Protein AF-A0A662WKW0-F1 (afdb_monomer)

Sequence (256 aa):
MKSCWFASPSWHLVATLFAATAIAVTAQSSPASATMTTVDVAADGTEQVAIGACGPRIRKPWDLLLPLEKDIYLRAIARSMDDGYYIKFVEIHTEQMTTMEAHDTCMFLYWHRLLLLGFENMLRSYGGEFSCITVPYWNYVDDNERYLTGQCRSMEDCSQILRDLGGSESGYEQTVTINGTPIGGTCVATSPLDHFCEASHLHGNQCRRCVPRGAWGSTPFPPTTSVSSLARQLFATPTIAGVAANLEAGIHSTSR

Mean predicted aligned error: 11.01 Å

Structure (mmCIF, N/CA/C/O backbone):
data_AF-A0A662WKW0-F1
#
_entry.id   AF-A0A662WKW0-F1
#
loop_
_atom_site.group_PDB
_atom_site.id
_atom_site.type_symbol
_atom_site.label_atom_id
_atom_site.label_alt_id
_atom_site.label_comp_id
_atom_site.label_asym_id
_atom_site.label_entity_id
_atom_site.label_seq_id
_atom_site.pdbx_PDB_ins_code
_atom_site.Cartn_x
_atom_site.Cartn_y
_atom_site.Cartn_z
_atom_site.occupancy
_atom_site.B_iso_or_equiv
_atom_site.auth_seq_id
_atom_site.auth_comp_id
_atom_site.auth_asym_id
_atom_site.auth_atom_id
_atom_site.pdbx_PDB_model_num
ATOM 1 N N . MET A 1 1 ? 27.876 10.728 -2.201 1.00 39.94 1 MET A N 1
ATOM 2 C CA . MET A 1 1 ? 27.473 9.651 -3.133 1.00 39.94 1 MET A CA 1
ATOM 3 C C . MET A 1 1 ? 28.181 8.378 -2.706 1.00 39.94 1 MET A C 1
ATOM 5 O O . MET A 1 1 ? 29.384 8.275 -2.907 1.00 39.94 1 MET A O 1
ATOM 9 N N . LYS A 1 2 ? 27.490 7.459 -2.026 1.00 43.06 2 LYS A N 1
ATOM 10 C CA . LYS A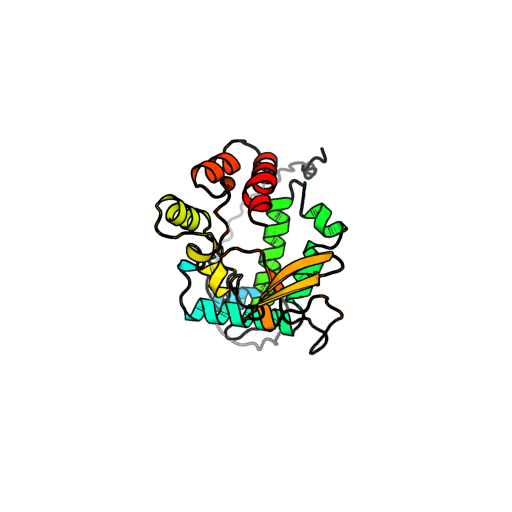 1 2 ? 28.060 6.140 -1.724 1.00 43.06 2 LYS A CA 1
ATOM 11 C C . LYS A 1 2 ? 27.904 5.288 -2.988 1.00 43.06 2 LYS A C 1
ATOM 13 O O . LYS A 1 2 ? 26.786 5.089 -3.451 1.00 43.06 2 LYS A O 1
ATOM 18 N N . SER A 1 3 ? 29.023 4.901 -3.600 1.00 40.50 3 SER A N 1
ATOM 19 C CA . SER A 1 3 ? 29.047 4.049 -4.792 1.00 40.50 3 SER A CA 1
ATOM 20 C C . SER A 1 3 ? 28.401 2.700 -4.496 1.00 40.50 3 SER A C 1
ATOM 22 O O . SER A 1 3 ? 28.812 2.015 -3.568 1.00 40.50 3 SER A O 1
ATOM 24 N N . CYS A 1 4 ? 27.446 2.300 -5.332 1.00 55.78 4 CYS A N 1
ATOM 25 C CA . CYS A 1 4 ? 26.788 0.991 -5.274 1.00 55.78 4 CYS A CA 1
ATOM 26 C C . CYS A 1 4 ? 27.444 -0.033 -6.203 1.00 55.78 4 CYS A C 1
ATOM 28 O O . CYS A 1 4 ? 26.790 -0.930 -6.730 1.00 55.78 4 CYS A O 1
ATOM 30 N N . TRP A 1 5 ? 28.742 0.126 -6.440 1.00 44.50 5 TRP A N 1
ATOM 31 C CA . TRP A 1 5 ? 29.514 -0.884 -7.135 1.00 44.50 5 TRP A CA 1
ATOM 32 C C . TRP A 1 5 ? 29.963 -1.899 -6.097 1.00 44.50 5 TRP A C 1
ATOM 34 O O . TRP A 1 5 ? 30.822 -1.608 -5.266 1.00 44.50 5 TRP A O 1
ATOM 44 N N . PHE A 1 6 ? 29.392 -3.099 -6.166 1.00 41.22 6 PHE A N 1
ATOM 45 C CA . PHE A 1 6 ? 30.113 -4.276 -5.710 1.00 41.22 6 PHE A CA 1
ATOM 46 C C . PHE A 1 6 ? 31.473 -4.248 -6.408 1.00 41.22 6 PHE A C 1
ATOM 48 O O . PHE A 1 6 ? 31.548 -4.275 -7.639 1.00 41.22 6 PHE A O 1
ATOM 55 N N . ALA A 1 7 ? 32.543 -4.107 -5.628 1.00 34.03 7 ALA A N 1
ATOM 56 C CA . ALA A 1 7 ? 33.891 -4.294 -6.127 1.00 34.03 7 ALA A CA 1
ATOM 57 C C . ALA A 1 7 ? 33.963 -5.723 -6.674 1.00 34.03 7 ALA A C 1
ATOM 59 O O . ALA A 1 7 ? 33.964 -6.690 -5.914 1.00 34.03 7 ALA A O 1
ATOM 60 N N . SER A 1 8 ? 33.940 -5.852 -7.999 1.00 36.78 8 SER A N 1
ATOM 61 C CA . SER A 1 8 ? 34.159 -7.122 -8.674 1.00 36.78 8 SER A CA 1
ATOM 62 C C . SER A 1 8 ? 35.556 -7.603 -8.278 1.00 36.78 8 SER A C 1
ATOM 64 O O . SER A 1 8 ? 36.521 -6.884 -8.553 1.00 36.78 8 SER A O 1
ATOM 66 N N . PRO A 1 9 ? 35.728 -8.782 -7.654 1.00 37.31 9 PRO A N 1
ATOM 67 C CA . PRO A 1 9 ? 37.049 -9.365 -7.585 1.00 37.31 9 PRO A CA 1
ATOM 68 C C . PRO A 1 9 ? 37.448 -9.697 -9.023 1.00 37.31 9 PRO A C 1
ATOM 70 O O . PRO A 1 9 ? 36.695 -10.318 -9.773 1.00 37.31 9 PRO A O 1
ATOM 73 N N . SER A 1 10 ? 38.616 -9.227 -9.433 1.00 39.53 10 SER A N 1
ATOM 74 C CA . SER A 1 10 ? 39.271 -9.599 -10.680 1.00 39.53 10 SER A CA 1
ATOM 75 C C . SER A 1 10 ? 39.595 -11.093 -10.645 1.00 39.53 10 SER A C 1
ATOM 77 O O . SER A 1 10 ? 40.560 -11.508 -10.006 1.00 39.53 10 SER A O 1
ATOM 79 N N . TRP A 1 11 ? 38.770 -11.913 -11.296 1.00 37.44 11 TRP A N 1
ATOM 80 C CA . TRP A 1 11 ? 39.056 -13.331 -11.490 1.00 37.44 11 TRP A CA 1
ATOM 81 C C . TRP A 1 11 ? 39.951 -13.469 -12.718 1.00 37.44 11 TRP A C 1
ATOM 83 O O . TRP A 1 11 ? 39.548 -13.180 -13.844 1.00 37.44 11 TRP A O 1
ATOM 93 N N . HIS A 1 12 ? 41.196 -13.879 -12.488 1.00 35.25 12 HIS A N 1
ATOM 94 C CA . HIS A 1 12 ? 42.104 -14.289 -13.548 1.00 35.25 12 HIS A CA 1
ATOM 95 C C . HIS A 1 12 ? 41.528 -15.518 -14.266 1.00 35.25 12 HIS A C 1
ATOM 97 O O . HIS A 1 12 ? 41.286 -16.556 -13.653 1.00 35.25 12 HIS A O 1
ATOM 103 N N . LEU A 1 13 ? 41.317 -15.392 -15.576 1.00 35.72 13 LEU A N 1
ATOM 104 C CA . LEU A 1 13 ? 40.998 -16.495 -16.479 1.00 35.72 13 LEU A CA 1
ATOM 105 C C . LEU A 1 13 ? 42.205 -17.440 -16.570 1.00 35.72 13 LEU A C 1
ATOM 107 O O . LEU A 1 13 ? 43.196 -17.124 -17.225 1.00 35.72 13 LEU A O 1
ATOM 111 N N . VAL A 1 14 ? 42.112 -18.608 -15.936 1.00 42.12 14 VAL A N 1
ATOM 112 C CA . VAL A 1 14 ? 42.967 -19.760 -16.245 1.00 42.12 14 VAL A CA 1
ATOM 113 C C . VAL A 1 14 ? 42.187 -20.646 -17.211 1.00 42.12 14 VAL A C 1
ATOM 115 O O . VAL A 1 14 ? 41.216 -21.294 -16.833 1.00 42.12 14 VAL A O 1
ATOM 118 N N . ALA A 1 15 ? 42.589 -20.635 -18.481 1.00 36.50 15 ALA A N 1
ATOM 119 C CA . ALA A 1 15 ? 42.057 -21.531 -19.496 1.00 36.50 15 ALA A CA 1
ATOM 120 C C . ALA A 1 15 ? 42.710 -22.914 -19.349 1.00 36.50 15 ALA A C 1
ATOM 122 O O . ALA A 1 15 ? 43.856 -23.112 -19.749 1.00 36.50 15 ALA A O 1
ATOM 123 N N . THR A 1 16 ? 41.990 -23.875 -18.774 1.00 42.44 16 THR A N 1
ATOM 124 C CA . THR A 1 16 ? 42.355 -25.296 -18.814 1.00 42.44 16 THR A CA 1
ATOM 125 C C . THR A 1 16 ? 41.627 -25.983 -19.968 1.00 42.44 16 THR A C 1
ATOM 127 O O . THR A 1 16 ? 40.399 -26.030 -20.022 1.00 42.44 16 THR A O 1
ATOM 130 N N . LEU A 1 17 ? 42.404 -26.509 -20.920 1.00 35.97 17 LEU A N 1
ATOM 131 C CA . LEU A 1 17 ? 41.917 -27.385 -21.985 1.00 35.97 17 LEU A CA 1
ATOM 132 C C . LEU A 1 17 ? 41.379 -28.689 -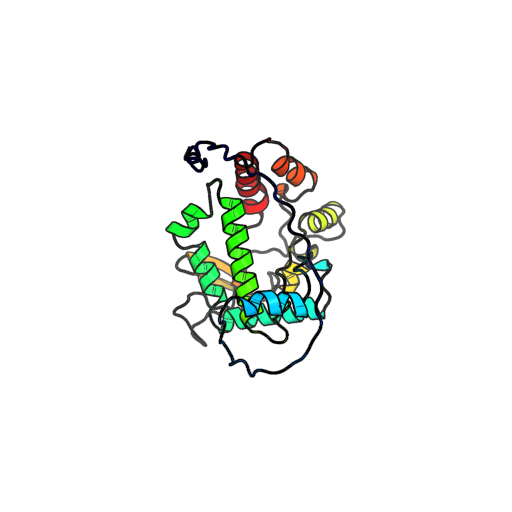21.381 1.00 35.97 17 LEU A C 1
ATOM 134 O O . LEU A 1 17 ? 42.136 -29.449 -20.780 1.00 35.97 17 LEU A O 1
ATOM 138 N N . PHE A 1 18 ? 40.098 -28.983 -21.602 1.00 36.19 18 PHE A N 1
ATOM 139 C CA . PHE A 1 18 ? 39.540 -30.317 -21.391 1.00 36.19 18 PHE A CA 1
ATOM 140 C C . PHE A 1 18 ? 39.613 -31.113 -22.698 1.00 36.19 18 PHE A C 1
ATOM 142 O O . PHE A 1 18 ? 38.981 -30.761 -23.693 1.00 36.19 18 PHE A O 1
ATOM 149 N N . ALA A 1 19 ? 40.394 -32.194 -22.691 1.00 40.03 19 ALA A N 1
ATOM 150 C CA . ALA A 1 19 ? 40.363 -33.214 -23.730 1.00 40.03 19 ALA A CA 1
ATOM 151 C C . ALA A 1 19 ? 39.127 -34.103 -23.518 1.00 40.03 19 ALA A C 1
ATOM 153 O O . ALA A 1 19 ? 38.956 -34.691 -22.451 1.00 40.03 19 ALA A O 1
ATOM 154 N N . ALA A 1 20 ? 38.262 -34.191 -24.528 1.00 38.00 20 ALA A N 1
ATOM 155 C CA . ALA A 1 20 ? 37.103 -35.072 -24.516 1.00 38.00 20 ALA A CA 1
ATOM 156 C C . ALA A 1 20 ? 37.527 -36.501 -24.889 1.00 38.00 20 ALA A C 1
ATOM 158 O O . ALA A 1 20 ? 37.838 -36.783 -26.046 1.00 38.00 20 ALA A O 1
ATOM 159 N N . THR A 1 21 ? 37.528 -37.413 -23.919 1.00 40.66 21 THR A N 1
ATOM 160 C CA . THR A 1 21 ? 37.580 -38.858 -24.165 1.00 40.66 21 THR A CA 1
ATOM 161 C C . THR A 1 21 ? 36.165 -39.426 -24.115 1.00 40.66 21 THR A C 1
ATOM 163 O O . THR A 1 21 ? 35.482 -39.374 -23.094 1.00 40.66 21 THR A O 1
ATOM 166 N N . ALA A 1 22 ? 35.704 -39.959 -25.247 1.00 40.88 22 ALA A N 1
ATOM 167 C CA . ALA A 1 22 ? 34.438 -40.670 -25.346 1.00 40.88 22 ALA A CA 1
ATOM 168 C C . ALA A 1 22 ? 34.557 -42.038 -24.656 1.00 40.88 22 ALA A C 1
ATOM 170 O O . ALA A 1 22 ? 35.382 -42.861 -25.053 1.00 40.88 22 ALA A O 1
ATOM 171 N N . ILE A 1 23 ? 33.729 -42.287 -23.640 1.00 41.66 23 ILE A N 1
ATOM 172 C CA . ILE A 1 23 ? 33.586 -43.604 -23.011 1.00 41.66 23 ILE A CA 1
ATOM 173 C C . ILE A 1 23 ? 32.252 -44.192 -23.472 1.00 41.66 23 ILE A C 1
ATOM 175 O O . ILE A 1 23 ? 31.192 -43.603 -23.267 1.00 41.66 23 ILE A O 1
ATOM 179 N N . ALA A 1 24 ? 32.325 -45.344 -24.136 1.00 38.53 24 ALA A N 1
ATOM 180 C CA . ALA A 1 24 ? 31.174 -46.103 -24.599 1.00 38.53 24 ALA A CA 1
ATOM 181 C C . ALA A 1 24 ? 30.384 -46.668 -23.406 1.00 38.53 24 ALA A C 1
ATOM 183 O O . ALA A 1 24 ? 30.947 -47.339 -22.542 1.00 38.53 24 ALA A O 1
ATOM 184 N N . VAL A 1 25 ? 29.074 -46.415 -23.375 1.00 35.72 25 VAL A N 1
ATOM 185 C CA . VAL A 1 25 ? 28.151 -46.967 -22.376 1.00 35.72 25 VAL A CA 1
ATOM 186 C C . VAL A 1 25 ? 27.591 -48.286 -22.903 1.00 35.72 25 VAL A C 1
ATOM 188 O O . VAL A 1 25 ? 26.813 -48.302 -23.854 1.00 35.72 25 VAL A O 1
ATOM 191 N N . THR A 1 26 ? 27.963 -49.400 -22.277 1.00 37.12 26 THR A N 1
ATOM 192 C CA . THR A 1 26 ? 27.244 -50.672 -22.415 1.00 37.12 26 THR A CA 1
ATOM 193 C C . THR A 1 26 ? 26.149 -50.740 -21.357 1.00 37.12 26 THR A C 1
ATOM 195 O O . THR A 1 26 ? 26.438 -50.718 -20.162 1.00 37.12 26 THR A O 1
ATOM 198 N N . ALA A 1 27 ? 24.892 -50.823 -21.792 1.00 36.78 27 ALA A N 1
ATOM 199 C CA . ALA A 1 27 ? 23.746 -51.045 -20.921 1.00 36.78 27 ALA A CA 1
ATOM 200 C C . ALA A 1 27 ? 23.738 -52.491 -20.396 1.00 36.78 27 ALA A C 1
ATOM 202 O O . ALA A 1 27 ? 23.787 -53.436 -21.183 1.00 36.78 27 ALA A O 1
ATOM 203 N N . GLN A 1 28 ? 23.637 -52.664 -19.076 1.00 35.44 28 GLN A N 1
ATOM 204 C CA . GLN A 1 28 ? 23.323 -53.944 -18.439 1.00 35.44 28 GLN A CA 1
ATOM 205 C C . GLN A 1 28 ? 22.197 -53.765 -17.418 1.00 35.44 28 GLN A C 1
ATOM 207 O O . GLN A 1 28 ? 22.147 -52.791 -16.671 1.00 35.44 28 GLN A O 1
ATOM 212 N N . SER A 1 29 ? 21.261 -54.708 -17.460 1.00 40.62 29 SER A N 1
ATOM 213 C CA . SER A 1 29 ? 19.954 -54.708 -16.809 1.00 40.62 29 SER A CA 1
ATOM 214 C C . SER A 1 29 ? 19.914 -55.530 -15.510 1.00 40.62 29 SER A C 1
ATOM 216 O O . SER A 1 29 ? 20.307 -56.694 -15.542 1.00 40.62 29 SER A O 1
ATOM 218 N N . SER A 1 30 ? 19.273 -54.949 -14.477 1.00 37.47 30 SER A N 1
ATOM 219 C CA . SER A 1 30 ? 18.556 -55.567 -13.323 1.00 37.47 30 SER A CA 1
ATOM 220 C C . SER A 1 30 ? 19.360 -56.377 -12.276 1.00 37.47 30 SER A C 1
ATOM 222 O O . SER A 1 30 ? 20.464 -56.806 -12.588 1.00 37.47 30 SER A O 1
ATOM 224 N N . PRO A 1 31 ? 18.825 -56.684 -11.057 1.00 44.78 31 PRO A N 1
ATOM 225 C CA . PRO A 1 31 ? 17.545 -56.326 -10.412 1.00 44.78 31 PRO A CA 1
ATOM 226 C C . PRO A 1 31 ? 17.683 -55.709 -8.984 1.00 44.78 31 PRO A C 1
ATOM 228 O O . PRO A 1 31 ? 18.767 -55.409 -8.499 1.00 44.78 31 PRO A O 1
ATOM 231 N N . ALA A 1 32 ? 16.530 -55.494 -8.340 1.00 43.19 32 ALA A N 1
ATOM 232 C CA . ALA A 1 32 ? 16.284 -54.822 -7.064 1.00 43.19 32 ALA A CA 1
ATOM 233 C C . ALA A 1 32 ? 16.913 -55.440 -5.794 1.00 43.19 32 ALA A C 1
ATOM 235 O O . ALA A 1 32 ? 17.053 -56.655 -5.687 1.00 43.19 32 ALA A O 1
ATOM 236 N N . SER A 1 33 ? 17.106 -54.565 -4.792 1.00 41.34 33 SER A N 1
ATOM 237 C CA . SER 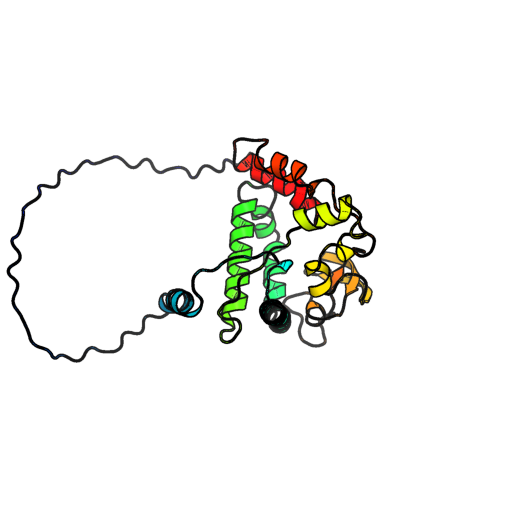A 1 33 ? 16.754 -54.718 -3.362 1.00 41.34 33 SER A CA 1
ATOM 238 C C . SER A 1 33 ? 17.893 -54.314 -2.417 1.00 41.34 33 SER A C 1
ATOM 240 O O . SER A 1 33 ? 18.821 -55.085 -2.193 1.00 41.34 33 SER A O 1
ATOM 242 N N . ALA A 1 34 ? 17.791 -53.125 -1.816 1.00 36.00 34 ALA A N 1
ATOM 243 C CA . ALA A 1 34 ? 18.382 -52.828 -0.512 1.00 36.00 34 ALA A CA 1
ATOM 244 C C . ALA A 1 34 ? 17.700 -51.598 0.106 1.00 36.00 34 ALA A C 1
ATOM 246 O O . ALA A 1 34 ? 17.683 -50.509 -0.460 1.00 36.00 34 ALA A O 1
ATOM 247 N N . THR A 1 35 ? 17.117 -51.832 1.274 1.00 42.53 35 THR A N 1
ATOM 248 C CA . THR A 1 35 ? 16.601 -50.894 2.269 1.00 42.53 35 THR A CA 1
ATOM 249 C C . THR A 1 35 ? 17.492 -49.657 2.420 1.00 42.53 35 THR A C 1
ATOM 251 O O . THR A 1 35 ? 18.685 -49.802 2.681 1.00 42.53 35 THR A O 1
ATOM 254 N N . MET A 1 36 ? 16.924 -48.450 2.313 1.00 38.12 36 MET A N 1
ATOM 255 C CA . MET A 1 36 ? 17.652 -47.210 2.587 1.00 38.12 36 MET A CA 1
ATOM 256 C C . MET A 1 36 ? 16.876 -46.326 3.566 1.00 38.12 36 MET A C 1
ATOM 258 O O . MET A 1 36 ? 15.741 -45.919 3.334 1.00 38.12 36 MET A O 1
ATOM 262 N N . THR A 1 37 ? 17.537 -46.125 4.696 1.00 35.34 37 THR A N 1
ATOM 263 C CA . THR A 1 37 ? 17.229 -45.319 5.872 1.00 35.34 37 THR A CA 1
ATOM 264 C C . THR A 1 37 ? 16.707 -43.920 5.536 1.00 35.34 37 THR A C 1
ATOM 266 O O . THR A 1 37 ? 17.217 -43.256 4.636 1.00 35.34 37 THR A O 1
ATOM 269 N N . THR A 1 38 ? 15.724 -43.456 6.309 1.00 43.03 38 THR A N 1
ATOM 270 C CA . THR A 1 38 ? 15.225 -42.076 6.308 1.00 43.03 38 THR A CA 1
ATOM 271 C C . THR A 1 38 ? 16.339 -41.109 6.706 1.00 43.03 38 THR A C 1
ATOM 273 O O . THR A 1 38 ? 16.828 -41.158 7.835 1.00 43.03 38 THR A O 1
ATOM 276 N N . VAL A 1 39 ? 16.740 -40.237 5.780 1.00 41.03 39 VAL A N 1
ATOM 277 C CA . VAL A 1 39 ? 17.589 -39.077 6.069 1.00 41.03 39 VAL A CA 1
ATOM 278 C C . VAL A 1 39 ? 16.673 -37.865 6.173 1.00 41.03 39 VAL A C 1
ATOM 280 O O . VAL A 1 39 ? 16.070 -37.452 5.183 1.00 41.03 39 VAL A O 1
ATOM 283 N N . ASP A 1 40 ? 16.563 -37.322 7.382 1.00 49.44 40 ASP A N 1
ATOM 284 C CA . ASP A 1 40 ? 15.939 -36.030 7.645 1.00 49.44 40 ASP A CA 1
ATOM 285 C C . ASP A 1 40 ? 16.716 -34.924 6.918 1.00 49.44 40 ASP A C 1
ATOM 287 O O . ASP A 1 40 ? 17.842 -34.587 7.288 1.00 49.44 40 ASP A O 1
ATOM 291 N N . VAL A 1 41 ? 16.104 -34.339 5.885 1.00 46.00 41 VAL A N 1
ATOM 292 C CA . VAL A 1 41 ? 16.558 -33.088 5.265 1.00 46.00 41 VAL A CA 1
ATOM 293 C C . VAL A 1 41 ? 15.564 -31.997 5.648 1.00 46.00 41 VAL A C 1
ATOM 295 O O . VAL A 1 41 ? 14.563 -31.755 4.973 1.00 46.00 41 VAL A O 1
ATOM 298 N N . ALA A 1 42 ? 15.830 -31.358 6.783 1.00 53.53 42 ALA A N 1
ATOM 299 C CA . ALA A 1 42 ? 15.136 -30.155 7.211 1.00 53.53 42 ALA A CA 1
ATOM 300 C C . ALA A 1 42 ? 15.672 -28.928 6.443 1.00 53.53 42 ALA A C 1
ATOM 302 O O . ALA A 1 42 ? 16.879 -28.778 6.273 1.00 53.53 42 ALA A O 1
ATOM 303 N N . ALA A 1 43 ? 14.741 -28.052 6.050 1.00 48.25 43 ALA A N 1
ATOM 304 C CA . ALA A 1 43 ? 14.879 -26.684 5.520 1.00 48.25 43 ALA A CA 1
ATOM 305 C C . ALA A 1 43 ? 14.842 -26.439 3.992 1.00 48.25 43 ALA A C 1
ATOM 307 O O . ALA A 1 43 ? 14.324 -25.394 3.618 1.00 48.25 43 ALA A O 1
ATOM 308 N N . ASP A 1 44 ? 15.258 -27.355 3.107 1.00 47.00 44 ASP A N 1
ATOM 309 C CA . ASP A 1 44 ? 15.149 -27.135 1.635 1.00 47.00 44 ASP A CA 1
ATOM 310 C C . ASP A 1 44 ? 13.837 -27.699 1.034 1.00 47.00 44 ASP A C 1
ATOM 312 O O . ASP A 1 44 ? 13.347 -27.283 -0.015 1.00 47.00 44 ASP A O 1
ATOM 316 N N . GLY A 1 45 ? 13.197 -28.627 1.753 1.00 45.62 45 GLY A N 1
ATOM 317 C CA . GLY A 1 45 ? 11.971 -29.288 1.301 1.00 45.62 45 GLY A CA 1
ATOM 318 C C . GLY A 1 45 ? 10.701 -28.445 1.432 1.00 45.62 45 GLY A C 1
ATOM 319 O O . 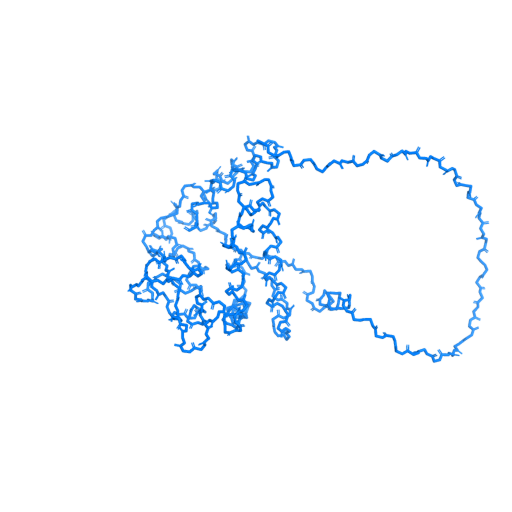GLY A 1 45 ? 9.736 -28.703 0.728 1.00 45.62 45 GLY A O 1
ATOM 320 N N . THR A 1 46 ? 10.653 -27.431 2.297 1.00 54.69 46 THR A N 1
ATOM 321 C CA . THR A 1 46 ? 9.404 -26.689 2.559 1.00 54.69 46 THR A CA 1
ATOM 322 C C . THR A 1 46 ? 9.041 -25.733 1.424 1.00 54.69 46 THR A C 1
ATOM 324 O O . THR A 1 46 ? 7.869 -25.628 1.064 1.00 54.69 46 THR A O 1
ATOM 327 N N . GLU A 1 47 ? 10.029 -25.078 0.810 1.00 51.72 47 GLU A N 1
ATOM 328 C CA . GLU A 1 47 ? 9.797 -24.158 -0.307 1.00 51.72 47 GLU A CA 1
ATOM 329 C C . GLU A 1 47 ? 9.509 -24.911 -1.613 1.00 51.72 47 GLU A C 1
ATOM 331 O O . GLU A 1 47 ? 8.552 -24.582 -2.315 1.00 51.72 47 GLU A O 1
ATOM 336 N N . GLN A 1 48 ? 10.254 -25.982 -1.906 1.00 50.12 48 GLN A N 1
ATOM 337 C CA . GLN A 1 48 ? 10.024 -26.807 -3.098 1.00 50.12 48 GLN A CA 1
ATOM 338 C C . GLN A 1 48 ? 8.713 -27.608 -3.023 1.00 50.12 48 GLN A C 1
ATOM 340 O O . GLN A 1 48 ? 8.003 -27.706 -4.027 1.00 50.12 48 GLN A O 1
ATOM 345 N N . VAL A 1 49 ? 8.316 -28.100 -1.841 1.00 52.72 49 VAL A N 1
ATOM 346 C CA . VAL A 1 49 ? 7.000 -28.739 -1.643 1.00 52.72 49 VAL A CA 1
ATOM 347 C C . VAL A 1 49 ? 5.860 -27.720 -1.780 1.00 52.72 49 VAL A C 1
ATOM 349 O O . VAL A 1 49 ? 4.822 -28.04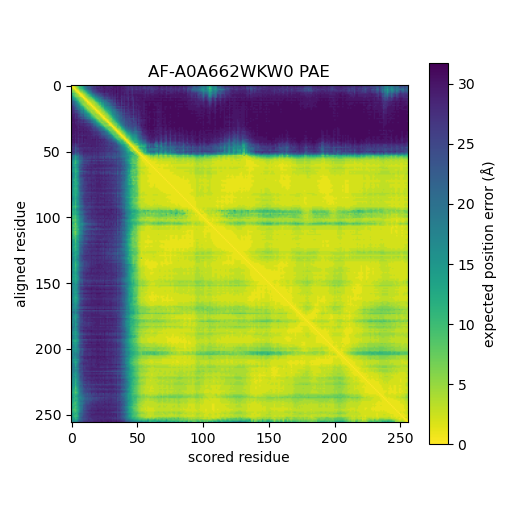0 -2.361 1.00 52.72 49 VAL A O 1
ATOM 352 N N . ALA A 1 50 ? 6.054 -26.467 -1.349 1.00 54.03 50 ALA A N 1
ATOM 353 C CA . ALA A 1 50 ? 5.067 -25.401 -1.545 1.00 54.03 50 ALA A CA 1
ATOM 354 C C . ALA A 1 50 ? 4.923 -24.972 -3.020 1.00 54.03 50 ALA A C 1
ATOM 356 O O . ALA A 1 50 ? 3.809 -24.671 -3.454 1.00 54.03 50 ALA A O 1
ATOM 357 N N . ILE A 1 51 ? 6.008 -24.975 -3.809 1.00 56.34 51 ILE A N 1
ATOM 358 C CA . ILE A 1 51 ? 5.958 -24.742 -5.267 1.00 56.34 51 ILE A CA 1
ATOM 359 C C . ILE A 1 51 ? 5.170 -25.863 -5.967 1.00 56.34 51 ILE A C 1
ATOM 361 O O . ILE A 1 51 ? 4.397 -25.583 -6.883 1.00 56.34 51 ILE A O 1
ATOM 365 N N . GLY A 1 52 ? 5.298 -27.111 -5.501 1.00 59.31 52 GLY A N 1
ATOM 366 C CA . GLY A 1 52 ? 4.545 -28.255 -6.028 1.00 59.31 52 GLY A CA 1
ATOM 367 C C . GLY A 1 52 ? 3.034 -28.203 -5.759 1.00 59.31 52 GLY A C 1
ATOM 368 O O . GLY A 1 52 ? 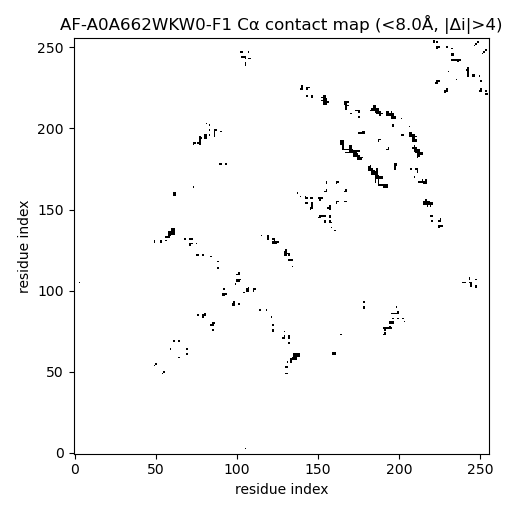2.261 -28.685 -6.583 1.00 59.31 52 GLY A O 1
ATOM 369 N N . ALA A 1 53 ? 2.604 -27.599 -4.644 1.00 77.88 53 ALA A N 1
ATOM 370 C CA . ALA A 1 53 ? 1.191 -27.527 -4.249 1.00 77.88 53 ALA A CA 1
ATOM 371 C C . ALA A 1 53 ? 0.470 -26.246 -4.712 1.00 77.88 53 ALA A C 1
ATOM 373 O O . ALA A 1 53 ? -0.716 -26.293 -5.030 1.00 77.88 53 ALA A O 1
ATOM 374 N N . CYS A 1 54 ? 1.169 -25.106 -4.760 1.00 86.19 54 CYS A N 1
ATOM 375 C CA . CYS A 1 54 ? 0.572 -23.803 -5.079 1.00 86.19 54 CYS A CA 1
ATOM 376 C C . CYS A 1 54 ? 0.872 -23.308 -6.504 1.00 86.19 54 CYS A C 1
ATOM 378 O O . CYS A 1 54 ? 0.284 -22.319 -6.938 1.00 86.19 54 CYS A O 1
ATOM 380 N N . GLY A 1 55 ? 1.806 -23.943 -7.221 1.00 87.19 55 GLY A N 1
ATOM 381 C CA . GLY A 1 55 ? 2.338 -23.412 -8.474 1.00 87.19 55 GLY A CA 1
ATOM 382 C C . GLY A 1 55 ? 3.221 -22.165 -8.274 1.00 87.19 55 GLY A C 1
ATOM 383 O O . GLY A 1 55 ? 3.633 -21.854 -7.149 1.00 87.19 55 GLY A O 1
ATOM 384 N N . PRO A 1 56 ? 3.565 -21.445 -9.361 1.00 89.12 56 PRO A N 1
ATOM 385 C CA . PRO A 1 56 ? 4.375 -20.233 -9.276 1.00 89.12 56 PRO A CA 1
ATOM 386 C C . PRO A 1 56 ? 3.633 -19.107 -8.543 1.00 89.12 56 PRO A C 1
ATOM 388 O O . PRO A 1 56 ? 2.426 -18.930 -8.697 1.00 89.12 56 PRO A O 1
ATOM 391 N N . ARG A 1 57 ? 4.371 -18.293 -7.779 1.00 92.50 57 ARG A N 1
ATOM 392 C CA . ARG A 1 57 ? 3.811 -17.126 -7.079 1.00 92.50 57 ARG A CA 1
ATOM 393 C C . ARG A 1 57 ? 3.551 -15.996 -8.074 1.00 92.50 57 ARG A C 1
ATOM 395 O O . ARG A 1 57 ? 4.499 -15.425 -8.613 1.00 92.50 57 ARG A O 1
ATOM 402 N N . ILE A 1 58 ? 2.282 -15.664 -8.306 1.00 93.50 58 ILE A N 1
ATOM 403 C CA . ILE A 1 58 ? 1.869 -14.600 -9.231 1.00 93.50 58 ILE A CA 1
ATOM 404 C C . ILE A 1 58 ? 1.199 -13.475 -8.445 1.00 93.50 58 ILE A C 1
ATOM 406 O O . ILE A 1 58 ? 0.102 -13.642 -7.912 1.00 93.50 58 ILE A O 1
ATOM 410 N N . ARG A 1 59 ? 1.860 -12.312 -8.374 1.00 96.50 59 ARG A N 1
ATOM 411 C CA . ARG A 1 59 ? 1.290 -11.109 -7.748 1.00 96.50 59 ARG A CA 1
ATOM 412 C C . ARG A 1 59 ? 0.246 -10.501 -8.674 1.00 96.50 59 ARG A C 1
ATOM 414 O O . ARG A 1 59 ? 0.552 -10.174 -9.818 1.00 96.50 59 ARG A O 1
ATOM 421 N N . LYS A 1 60 ? -0.972 -10.349 -8.163 1.00 96.94 60 LYS A N 1
ATOM 422 C CA . LYS A 1 60 ? -2.124 -9.798 -8.883 1.00 96.94 60 LYS A CA 1
ATOM 423 C C . LYS A 1 60 ? -2.519 -8.438 -8.306 1.00 96.94 60 LYS A C 1
ATOM 425 O O . LYS A 1 60 ? -2.285 -8.203 -7.115 1.00 96.94 60 LYS A O 1
ATOM 430 N N . PRO A 1 61 ? -3.130 -7.556 -9.114 1.00 98.06 61 PRO A N 1
ATOM 431 C CA . PRO A 1 61 ? -3.769 -6.372 -8.568 1.00 98.06 61 PRO A CA 1
ATOM 432 C C . PRO A 1 61 ? -4.945 -6.815 -7.694 1.00 98.06 61 PRO A C 1
ATOM 434 O O . PRO A 1 61 ? -5.596 -7.819 -7.995 1.00 98.06 61 PRO A O 1
ATOM 437 N N . TRP A 1 62 ? -5.225 -6.066 -6.630 1.00 98.50 62 TRP A N 1
ATOM 438 C CA . TRP A 1 62 ? -6.307 -6.386 -5.692 1.00 98.50 62 TRP A CA 1
ATOM 439 C C . TRP A 1 62 ? -7.658 -6.619 -6.377 1.00 98.50 62 TRP A C 1
ATOM 441 O O . TRP A 1 62 ? -8.360 -7.576 -6.057 1.00 98.50 62 TRP A O 1
ATOM 451 N N . ASP A 1 63 ? -7.993 -5.793 -7.367 1.00 97.12 63 ASP A N 1
ATOM 452 C CA . ASP A 1 63 ? -9.244 -5.867 -8.131 1.00 97.12 63 ASP A CA 1
ATOM 453 C C . ASP A 1 63 ? -9.414 -7.185 -8.909 1.00 97.12 63 ASP A C 1
ATOM 455 O O . ASP A 1 63 ? -10.537 -7.567 -9.226 1.00 97.12 63 ASP A O 1
ATOM 459 N N . LEU A 1 64 ? -8.320 -7.904 -9.189 1.00 97.25 64 LEU A N 1
ATOM 460 C CA . LEU A 1 64 ? -8.342 -9.200 -9.877 1.00 97.25 64 LEU A CA 1
ATOM 461 C C . LEU A 1 64 ? -8.212 -10.398 -8.926 1.00 97.25 64 LEU A C 1
ATOM 463 O O . LEU A 1 64 ? -8.113 -11.540 -9.385 1.00 97.25 64 LEU A O 1
ATOM 467 N N . LEU A 1 65 ? -8.190 -10.170 -7.611 1.00 97.81 65 LEU A N 1
ATOM 468 C CA . LEU A 1 65 ? -8.340 -11.252 -6.646 1.00 97.81 65 LEU A CA 1
ATOM 469 C C . LEU A 1 65 ? -9.796 -11.720 -6.591 1.00 97.81 65 LEU A C 1
ATOM 471 O O . LEU A 1 65 ? -10.727 -10.914 -6.536 1.00 97.81 65 LEU A O 1
ATOM 475 N N . LEU A 1 66 ? -9.986 -13.037 -6.538 1.00 96.56 66 LEU A N 1
ATOM 476 C CA . LEU A 1 66 ? -11.279 -13.640 -6.239 1.00 96.56 66 LEU A CA 1
ATOM 477 C C . LEU A 1 66 ? -11.720 -13.253 -4.816 1.00 96.56 66 LEU A C 1
ATOM 479 O O . LEU A 1 66 ? -10.867 -13.065 -3.945 1.00 96.56 66 LEU A O 1
ATOM 483 N N . PRO A 1 67 ? -13.034 -13.221 -4.523 1.00 97.62 67 PRO A N 1
ATOM 484 C CA . PRO A 1 67 ? -13.526 -12.924 -3.175 1.00 97.62 67 PRO A CA 1
ATOM 485 C C . PRO A 1 67 ? -12.896 -13.803 -2.085 1.00 97.62 67 PRO A C 1
ATOM 487 O O . PRO A 1 67 ? -12.512 -13.298 -1.036 1.00 97.62 67 PRO A O 1
ATOM 490 N N . LEU A 1 68 ? -12.711 -15.099 -2.364 1.00 96.81 68 LEU A N 1
ATOM 491 C CA . LEU A 1 68 ? -12.052 -16.025 -1.440 1.00 96.81 68 LEU A CA 1
ATOM 492 C C . LEU A 1 68 ? -10.565 -15.695 -1.228 1.00 96.81 68 LEU A C 1
ATOM 494 O O . LEU A 1 68 ? -10.062 -15.833 -0.121 1.00 96.81 68 LEU A O 1
ATOM 498 N N . GLU A 1 69 ? -9.854 -15.242 -2.262 1.00 97.31 69 GLU A N 1
ATOM 499 C CA . GLU A 1 69 ? -8.444 -14.851 -2.128 1.00 97.31 69 GLU A CA 1
ATOM 500 C C . GLU A 1 69 ? -8.297 -13.597 -1.261 1.00 97.31 69 GLU A C 1
ATOM 502 O O . GLU A 1 69 ? -7.385 -13.526 -0.438 1.00 97.31 69 GLU A O 1
ATOM 507 N N . LYS A 1 70 ? -9.217 -12.633 -1.413 1.00 98.44 70 LYS A N 1
ATOM 508 C CA . LYS A 1 70 ? -9.280 -11.441 -0.558 1.00 98.44 70 LYS A CA 1
ATOM 509 C C . LYS A 1 70 ? -9.559 -11.823 0.892 1.00 98.44 70 LYS A C 1
ATOM 511 O O . LYS A 1 70 ? -8.822 -11.392 1.769 1.00 98.44 70 LYS A O 1
ATOM 516 N N . ASP A 1 71 ? -10.561 -12.668 1.132 1.00 98.31 71 ASP A N 1
ATOM 517 C CA . ASP A 1 71 ? -10.904 -13.158 2.473 1.00 98.31 71 ASP A CA 1
ATOM 518 C C . ASP A 1 71 ? -9.716 -13.858 3.156 1.00 98.31 71 ASP A C 1
ATOM 520 O O . ASP A 1 71 ? -9.329 -13.482 4.263 1.00 98.31 71 ASP A O 1
ATOM 524 N N . ILE A 1 72 ? -9.078 -14.815 2.472 1.00 98.31 72 ILE A N 1
ATOM 525 C CA . ILE A 1 72 ? -7.899 -15.525 2.989 1.00 98.31 72 ILE A CA 1
ATOM 526 C C . ILE A 1 72 ? -6.769 -14.540 3.309 1.00 98.31 72 ILE A C 1
ATOM 528 O O . ILE A 1 72 ? -6.149 -14.641 4.369 1.00 98.31 72 ILE A O 1
ATOM 532 N N . TYR A 1 73 ? -6.504 -13.573 2.424 1.00 98.56 73 TYR A N 1
ATOM 533 C CA . TYR A 1 73 ? -5.470 -12.568 2.657 1.00 98.56 73 TYR A CA 1
ATOM 534 C C . TYR A 1 73 ? -5.788 -11.696 3.879 1.00 98.56 73 TYR A C 1
ATOM 536 O O . TYR A 1 73 ? -4.938 -11.551 4.752 1.00 98.56 73 TYR A O 1
ATOM 544 N N . LEU A 1 74 ? -7.008 -11.161 3.987 1.00 98.69 74 LEU A N 1
ATOM 545 C CA . LEU A 1 74 ? -7.427 -10.321 5.115 1.00 98.69 74 LEU A CA 1
ATOM 546 C C . LEU A 1 74 ? -7.359 -11.078 6.447 1.00 98.69 74 LEU A C 1
ATOM 548 O O . LEU A 1 74 ? -6.854 -10.535 7.429 1.00 98.69 74 LEU A O 1
ATOM 552 N N . ARG A 1 75 ? -7.771 -12.352 6.475 1.00 98.62 75 ARG A N 1
ATOM 553 C CA . ARG A 1 75 ? -7.641 -13.205 7.666 1.00 98.62 75 ARG A CA 1
ATOM 554 C C . ARG A 1 75 ? -6.188 -13.494 8.024 1.00 98.62 75 ARG A C 1
ATOM 556 O O . ARG A 1 75 ? -5.858 -13.506 9.206 1.00 98.62 75 ARG A O 1
ATOM 563 N N . ALA A 1 76 ? -5.309 -13.671 7.039 1.00 98.62 76 ALA A N 1
ATOM 564 C CA . ALA A 1 76 ? -3.877 -13.813 7.294 1.00 98.62 76 ALA A CA 1
ATOM 565 C C . ALA A 1 76 ? -3.267 -12.522 7.866 1.00 98.62 76 ALA A C 1
ATOM 567 O O . ALA A 1 76 ? -2.445 -12.590 8.777 1.00 98.62 76 ALA A O 1
ATOM 568 N N . ILE A 1 77 ? -3.698 -11.348 7.383 1.00 98.62 77 ILE A N 1
ATOM 569 C CA . ILE A 1 77 ? -3.292 -10.052 7.945 1.00 98.62 77 ILE A CA 1
ATOM 570 C C . ILE A 1 77 ? -3.754 -9.934 9.399 1.00 98.62 77 ILE A C 1
ATOM 572 O O . ILE A 1 77 ? -2.909 -9.721 10.267 1.00 98.62 77 ILE A O 1
ATOM 576 N N . ALA A 1 78 ? -5.044 -10.140 9.676 1.00 98.44 78 ALA A N 1
ATOM 577 C CA . ALA A 1 78 ? -5.597 -10.122 11.032 1.00 98.44 78 ALA A CA 1
ATOM 578 C C . ALA A 1 78 ? -4.838 -11.081 11.964 1.00 98.44 78 ALA A C 1
ATOM 580 O O . ALA A 1 78 ? -4.353 -10.683 13.022 1.00 98.44 78 ALA A O 1
ATOM 581 N N . ARG A 1 79 ? -4.609 -12.319 11.510 1.00 98.12 79 ARG A N 1
ATOM 582 C CA . ARG A 1 79 ? -3.839 -13.318 12.255 1.00 98.12 79 ARG A CA 1
ATOM 583 C C . ARG A 1 79 ? -2.401 -12.873 12.533 1.00 98.12 79 ARG A C 1
ATOM 585 O O . ARG A 1 79 ? -1.905 -13.060 13.641 1.00 98.12 79 ARG A O 1
ATOM 592 N N . SER A 1 80 ? -1.738 -12.268 11.549 1.00 98.06 80 SER A N 1
ATOM 593 C CA . SER A 1 80 ? -0.383 -11.735 11.723 1.00 98.06 80 SER A CA 1
ATOM 594 C C . SER A 1 80 ? -0.318 -10.573 12.710 1.00 98.06 80 SER A C 1
ATOM 596 O O . SER A 1 80 ? 0.709 -10.394 13.367 1.00 98.06 80 SER A O 1
ATOM 598 N N . MET A 1 81 ? -1.397 -9.797 12.835 1.00 97.94 81 MET A N 1
ATOM 599 C CA . MET A 1 81 ? -1.510 -8.750 13.845 1.00 97.94 81 MET A CA 1
ATOM 600 C C . MET A 1 81 ? -1.711 -9.351 15.241 1.00 97.94 81 MET A C 1
ATOM 602 O O . MET A 1 81 ? -0.976 -8.973 16.151 1.00 97.94 81 MET A O 1
ATOM 606 N N . ASP A 1 82 ? -2.595 -10.346 15.385 1.00 96.50 82 ASP A N 1
ATOM 607 C CA . ASP A 1 82 ? -2.826 -11.055 16.655 1.00 96.50 82 ASP A CA 1
ATOM 608 C C . ASP A 1 82 ? -1.548 -11.700 17.213 1.00 96.50 82 ASP A C 1
ATOM 610 O O . ASP A 1 82 ? -1.259 -11.599 18.406 1.00 96.50 82 ASP A O 1
ATOM 614 N N . ASP A 1 83 ? -0.762 -12.344 16.347 1.00 95.88 83 ASP A N 1
ATOM 615 C CA . ASP A 1 83 ? 0.478 -13.030 16.731 1.00 95.88 83 ASP A CA 1
ATOM 616 C C . ASP A 1 83 ? 1.673 -12.068 16.906 1.00 95.88 83 ASP A C 1
ATOM 618 O O . ASP A 1 83 ? 2.785 -12.492 17.237 1.00 95.88 83 ASP A O 1
ATOM 622 N N . GLY A 1 84 ? 1.473 -10.767 16.668 1.00 96.06 84 GLY A N 1
ATOM 623 C CA . GLY A 1 84 ? 2.515 -9.745 16.768 1.00 96.06 84 GLY A CA 1
ATOM 624 C C . GLY A 1 84 ? 3.571 -9.814 15.660 1.00 96.06 84 GLY A C 1
ATOM 625 O O . GLY A 1 84 ? 4.621 -9.184 15.765 1.00 96.06 84 GLY A O 1
ATOM 626 N N . TYR A 1 85 ? 3.339 -10.567 14.583 1.00 97.19 85 TYR A N 1
ATOM 627 C CA . TYR A 1 85 ? 4.258 -10.611 13.444 1.00 97.19 85 TYR A CA 1
ATOM 628 C C . TYR A 1 85 ? 4.132 -9.378 12.558 1.00 97.19 85 TYR A C 1
ATOM 630 O O . TYR A 1 85 ? 5.145 -8.891 12.068 1.00 97.19 85 TYR A O 1
ATOM 638 N N . TYR A 1 86 ? 2.929 -8.825 12.401 1.00 97.75 86 TYR A N 1
ATOM 639 C CA . TYR A 1 86 ? 2.714 -7.620 11.602 1.00 97.75 86 TYR A CA 1
ATOM 640 C C . TYR A 1 86 ? 3.534 -6.435 12.131 1.00 97.75 86 TYR A C 1
ATOM 642 O O . TYR A 1 86 ? 4.268 -5.795 11.378 1.00 97.75 86 TYR A O 1
ATOM 650 N N . ILE A 1 87 ? 3.469 -6.182 13.443 1.00 97.00 87 ILE A N 1
ATOM 651 C CA . ILE A 1 87 ? 4.184 -5.065 14.069 1.00 97.00 87 ILE A CA 1
ATOM 652 C C . ILE A 1 87 ? 5.704 -5.219 13.980 1.00 97.00 87 ILE A C 1
ATOM 654 O O . ILE A 1 87 ? 6.394 -4.222 13.806 1.00 97.00 87 ILE A O 1
ATOM 658 N N . LYS A 1 88 ? 6.241 -6.445 13.942 1.00 96.50 88 LYS A N 1
ATOM 659 C CA . LYS A 1 88 ? 7.675 -6.658 13.693 1.00 96.50 88 LYS A CA 1
ATOM 660 C C . LYS A 1 88 ? 8.122 -6.142 12.329 1.00 96.50 88 LYS A C 1
ATOM 662 O O . LYS A 1 88 ? 9.215 -5.605 12.227 1.00 96.50 88 LYS A O 1
ATOM 667 N N . PHE A 1 89 ? 7.305 -6.272 11.283 1.00 97.44 89 PHE A N 1
ATOM 668 C CA . PHE A 1 89 ? 7.643 -5.703 9.971 1.00 97.44 89 PHE A CA 1
ATOM 669 C C . PHE A 1 89 ? 7.578 -4.172 9.977 1.00 97.44 89 PHE A C 1
ATOM 671 O O . PHE A 1 89 ? 8.396 -3.536 9.317 1.00 97.44 89 PHE A O 1
ATOM 678 N N . VAL A 1 90 ? 6.664 -3.584 10.755 1.00 96.25 90 VAL A N 1
ATOM 679 C CA . VAL A 1 90 ? 6.631 -2.132 10.992 1.00 96.25 90 VAL A CA 1
ATOM 680 C C . VAL A 1 90 ? 7.895 -1.685 11.730 1.00 96.25 90 VAL A C 1
ATOM 682 O O . VAL A 1 90 ? 8.542 -0.729 11.315 1.00 96.25 90 VAL A O 1
ATOM 685 N N . GLU A 1 91 ? 8.298 -2.398 12.780 1.00 95.62 91 GLU A N 1
ATOM 686 C CA . GLU A 1 91 ? 9.514 -2.112 13.549 1.00 95.62 91 GLU A CA 1
ATOM 687 C C . GLU A 1 91 ? 10.782 -2.284 12.702 1.00 95.62 91 GLU A C 1
ATOM 689 O O . GLU A 1 91 ? 11.643 -1.416 12.733 1.00 95.62 91 GLU A O 1
ATOM 694 N N . ILE A 1 92 ? 10.877 -3.330 11.873 1.00 95.19 92 ILE A N 1
ATOM 695 C CA . ILE A 1 92 ? 11.987 -3.520 10.919 1.00 95.19 92 ILE A CA 1
ATOM 696 C C . ILE A 1 92 ? 12.036 -2.398 9.874 1.00 95.19 92 ILE A C 1
ATOM 698 O O . ILE A 1 92 ? 13.108 -2.076 9.384 1.00 95.19 92 ILE A O 1
ATOM 702 N N . HIS A 1 93 ? 10.902 -1.816 9.481 1.00 94.81 93 HIS A N 1
ATOM 703 C CA . HIS A 1 93 ? 10.893 -0.703 8.524 1.00 94.81 93 HIS A CA 1
ATOM 704 C C . HIS A 1 93 ? 11.206 0.651 9.166 1.00 94.81 93 HIS A C 1
ATOM 706 O O . HIS A 1 93 ? 11.641 1.558 8.466 1.00 94.81 93 HIS A O 1
ATOM 712 N N . THR A 1 94 ? 11.002 0.784 10.479 1.00 90.88 94 THR A N 1
ATOM 713 C CA . THR A 1 94 ? 11.115 2.058 11.212 1.00 90.88 94 THR A CA 1
ATOM 714 C C . THR A 1 94 ? 12.300 2.119 12.176 1.00 90.88 94 THR A C 1
ATOM 716 O O . THR A 1 94 ? 12.610 3.189 12.699 1.00 90.88 94 THR A O 1
ATOM 719 N N . GLU A 1 95 ? 12.991 1.003 12.417 1.00 91.12 95 GLU A N 1
ATOM 720 C CA . GLU A 1 95 ? 14.245 0.986 13.163 1.00 91.12 95 GLU A CA 1
ATOM 721 C C . GLU A 1 95 ? 15.305 1.787 12.393 1.00 91.12 95 GLU A C 1
ATOM 723 O O . GLU A 1 95 ? 15.363 1.780 11.164 1.00 91.12 95 GLU A O 1
ATOM 728 N N . GLN A 1 96 ? 16.122 2.549 13.117 1.00 83.50 96 GLN A N 1
ATOM 729 C CA . GLN A 1 96 ? 16.980 3.573 12.531 1.00 83.50 96 GLN A CA 1
ATOM 730 C C . GLN A 1 96 ? 17.934 3.030 11.456 1.00 83.50 96 GLN A C 1
ATOM 732 O O . GLN A 1 96 ? 18.035 3.613 10.376 1.00 83.50 96 GLN A O 1
ATOM 737 N N . MET A 1 97 ? 18.651 1.944 11.740 1.00 83.88 97 MET A N 1
ATOM 738 C CA . MET A 1 97 ? 19.662 1.401 10.831 1.00 83.88 97 MET A CA 1
ATOM 739 C C . MET A 1 97 ? 19.034 0.825 9.566 1.00 83.88 97 MET A C 1
ATOM 741 O O . MET A 1 97 ? 19.460 1.133 8.455 1.00 83.88 97 MET A O 1
ATOM 745 N N . THR A 1 98 ? 17.983 0.039 9.735 1.00 87.25 98 THR A N 1
ATOM 746 C CA . THR A 1 98 ? 17.219 -0.568 8.643 1.00 87.25 98 THR A CA 1
ATOM 747 C C . THR A 1 98 ? 16.491 0.478 7.797 1.00 87.25 98 THR A C 1
ATOM 749 O O . THR A 1 98 ? 16.505 0.381 6.571 1.00 87.25 98 THR A O 1
ATOM 752 N N . THR A 1 99 ? 15.970 1.548 8.406 1.00 85.94 99 THR A N 1
ATOM 753 C CA . THR A 1 99 ? 15.401 2.704 7.687 1.00 85.94 99 THR A CA 1
ATOM 754 C C . THR A 1 99 ? 16.451 3.377 6.800 1.00 85.94 99 THR A C 1
ATOM 756 O O . THR A 1 99 ? 16.172 3.707 5.648 1.00 85.94 99 THR A O 1
ATOM 759 N N . MET A 1 100 ? 17.678 3.558 7.305 1.00 86.81 100 MET A N 1
ATOM 760 C CA . MET A 1 100 ? 18.785 4.147 6.536 1.00 86.81 100 MET A CA 1
ATOM 761 C C . MET A 1 100 ? 19.264 3.261 5.380 1.00 86.81 100 MET A C 1
ATOM 763 O O . MET A 1 100 ? 19.895 3.758 4.448 1.00 86.81 100 MET A O 1
ATOM 767 N N . GLU A 1 101 ? 19.015 1.954 5.436 1.00 88.19 101 GLU A N 1
ATOM 768 C CA . GLU A 1 101 ? 19.248 1.044 4.312 1.00 88.19 101 GLU A CA 1
ATOM 769 C C . GLU A 1 101 ? 18.091 1.090 3.306 1.00 88.19 101 GLU A C 1
ATOM 771 O O . GLU A 1 101 ? 18.321 1.031 2.093 1.00 88.19 101 GLU A O 1
ATOM 776 N N . ALA A 1 102 ? 16.862 1.226 3.812 1.00 91.31 102 ALA A N 1
ATOM 777 C CA . ALA A 1 102 ? 15.627 1.226 3.041 1.00 91.31 102 ALA A CA 1
ATOM 778 C C . ALA A 1 102 ? 15.425 2.493 2.202 1.00 91.31 102 ALA A C 1
ATOM 780 O O . ALA A 1 102 ? 14.876 2.389 1.108 1.00 91.31 102 ALA A O 1
ATOM 781 N N . HIS A 1 103 ? 15.850 3.660 2.691 1.00 95.44 103 HIS A N 1
ATOM 782 C CA . HIS A 1 103 ? 15.535 4.966 2.102 1.00 95.44 103 HIS A CA 1
ATOM 783 C C . HIS A 1 103 ? 16.773 5.800 1.776 1.00 95.44 103 HIS A C 1
ATOM 785 O O . HIS A 1 103 ? 17.812 5.658 2.413 1.00 95.44 103 HIS A O 1
ATOM 791 N N . ASP A 1 104 ? 16.665 6.674 0.771 1.00 91.38 104 ASP A N 1
ATOM 792 C CA . ASP A 1 104 ? 17.751 7.546 0.290 1.00 91.38 104 ASP A CA 1
ATOM 793 C C . ASP A 1 104 ? 19.010 6.778 -0.167 1.00 91.38 104 ASP A C 1
ATOM 795 O O . ASP A 1 104 ? 20.139 7.292 -0.175 1.00 91.38 104 ASP A O 1
ATOM 799 N N . THR A 1 105 ? 18.830 5.522 -0.586 1.00 89.12 105 THR A N 1
ATOM 800 C CA . THR A 1 105 ? 19.901 4.665 -1.100 1.00 89.12 105 THR A CA 1
ATOM 801 C C . THR A 1 105 ? 19.520 4.003 -2.421 1.00 89.12 105 THR A C 1
ATOM 803 O O . THR A 1 105 ? 18.355 3.819 -2.764 1.00 89.12 105 THR A O 1
ATOM 806 N N . CYS A 1 106 ? 20.525 3.541 -3.168 1.00 84.19 106 CYS A N 1
ATOM 807 C CA . CYS A 1 106 ? 20.299 2.703 -4.351 1.00 84.19 106 CYS A CA 1
ATOM 808 C C . CYS A 1 106 ? 19.675 1.333 -4.019 1.00 84.19 106 CYS A C 1
ATOM 810 O O . CYS A 1 106 ? 19.246 0.629 -4.935 1.00 84.19 106 CYS A O 1
ATOM 812 N N . MET A 1 107 ? 19.650 0.942 -2.737 1.00 90.31 107 MET A N 1
ATOM 813 C CA . MET A 1 107 ? 19.051 -0.306 -2.275 1.00 90.31 107 MET A CA 1
ATOM 814 C C . MET A 1 107 ? 17.549 -0.183 -2.051 1.00 90.31 107 MET A C 1
ATOM 816 O O . MET A 1 107 ? 16.919 -1.224 -1.906 1.00 90.31 107 MET A O 1
ATOM 820 N N . PHE A 1 108 ? 16.965 1.020 -2.122 1.00 94.75 108 PHE A N 1
ATOM 821 C CA . PHE A 1 108 ? 15.533 1.275 -1.933 1.00 94.75 108 PHE A CA 1
ATOM 822 C C . PHE A 1 108 ? 14.631 0.204 -2.569 1.00 94.75 108 PHE A C 1
ATOM 824 O O . PHE A 1 108 ? 13.845 -0.446 -1.880 1.00 94.75 108 PHE A O 1
ATOM 831 N N . LEU A 1 109 ? 14.803 -0.067 -3.867 1.00 95.50 109 LEU A N 1
ATOM 832 C CA . LEU A 1 109 ? 13.983 -1.051 -4.585 1.00 95.50 109 LEU A CA 1
ATOM 833 C C . LEU A 1 109 ? 14.203 -2.489 -4.092 1.00 95.50 109 LEU A C 1
ATOM 835 O O . LEU A 1 109 ? 13.252 -3.262 -3.970 1.00 95.50 109 LEU A O 1
ATOM 839 N N . TYR A 1 110 ? 15.453 -2.865 -3.825 1.00 94.88 110 TYR A N 1
ATOM 840 C CA . TYR A 1 110 ? 15.814 -4.223 -3.418 1.00 94.88 110 TYR A CA 1
ATOM 841 C C . TYR A 1 110 ? 15.426 -4.511 -1.969 1.00 94.88 110 TYR A C 1
ATOM 843 O O . TYR A 1 110 ? 14.907 -5.588 -1.681 1.00 94.88 110 TYR A O 1
ATOM 851 N N . TRP A 1 111 ? 15.630 -3.542 -1.079 1.00 96.62 111 TRP A N 1
ATOM 852 C CA . TRP A 1 111 ? 15.303 -3.638 0.336 1.00 96.62 111 TRP A CA 1
ATOM 853 C C . TRP A 1 111 ? 13.793 -3.827 0.519 1.00 96.62 111 TRP A C 1
ATOM 855 O O . TRP A 1 111 ? 13.368 -4.813 1.120 1.00 96.62 111 TRP A O 1
ATOM 865 N N . HIS A 1 112 ? 12.964 -2.989 -0.119 1.00 97.25 112 HIS A N 1
ATOM 866 C CA . HIS A 1 112 ? 11.504 -3.128 -0.042 1.00 97.25 112 HIS A CA 1
ATOM 867 C C . HIS A 1 112 ? 11.012 -4.418 -0.715 1.00 97.25 112 HIS A C 1
ATOM 869 O O . HIS A 1 112 ? 10.084 -5.063 -0.224 1.00 97.25 112 HIS A O 1
ATOM 875 N N . ARG A 1 113 ? 11.656 -4.856 -1.809 1.00 96.88 113 ARG A N 1
ATOM 876 C CA . ARG A 1 113 ? 11.355 -6.157 -2.430 1.00 96.88 113 ARG A CA 1
ATOM 877 C C . ARG A 1 113 ? 11.612 -7.312 -1.461 1.00 96.88 113 ARG A C 1
ATOM 879 O O . ARG A 1 113 ? 10.792 -8.229 -1.402 1.00 96.88 113 ARG A O 1
ATOM 886 N N . LEU A 1 114 ? 12.722 -7.273 -0.724 1.00 96.88 114 LEU A N 1
ATOM 887 C CA . LEU A 1 114 ? 13.065 -8.292 0.264 1.00 96.88 114 LEU A CA 1
ATOM 888 C C . LEU A 1 114 ? 12.117 -8.252 1.467 1.00 96.88 114 LEU A C 1
ATOM 890 O O . LEU A 1 114 ? 11.649 -9.310 1.883 1.00 96.88 114 LEU A O 1
ATOM 894 N N . LEU A 1 115 ? 11.757 -7.060 1.959 1.00 97.38 115 LEU A N 1
ATOM 895 C CA . LEU A 1 115 ? 10.769 -6.899 3.028 1.00 97.38 115 LEU A CA 1
ATOM 896 C C . LEU A 1 115 ? 9.429 -7.544 2.641 1.00 97.38 115 LEU A C 1
ATOM 898 O O . LEU A 1 115 ? 8.897 -8.360 3.390 1.00 97.38 115 LEU A O 1
ATOM 902 N N . LEU A 1 116 ? 8.916 -7.252 1.438 1.00 97.81 116 LEU A N 1
ATOM 903 C CA . LEU A 1 116 ? 7.663 -7.832 0.942 1.00 97.81 116 LEU A CA 1
ATOM 904 C C . LEU A 1 116 ? 7.747 -9.348 0.731 1.00 97.81 116 LEU A C 1
ATOM 906 O O . LEU A 1 116 ? 6.753 -10.043 0.922 1.00 97.81 116 LEU A O 1
ATOM 910 N N . LEU A 1 117 ? 8.901 -9.874 0.310 1.00 97.31 117 LEU A N 1
ATOM 911 C CA . LEU A 1 117 ? 9.107 -11.321 0.200 1.00 97.31 117 LEU A CA 1
ATOM 912 C C . LEU A 1 117 ? 9.106 -11.989 1.582 1.00 97.31 117 LEU A C 1
ATOM 914 O O . LEU A 1 117 ? 8.471 -13.027 1.757 1.00 97.31 117 LEU A O 1
ATOM 918 N N . GLY A 1 118 ? 9.773 -11.382 2.566 1.00 98.12 118 GLY A N 1
ATOM 919 C CA . GLY A 1 118 ? 9.747 -11.835 3.955 1.00 98.12 118 GLY A CA 1
ATOM 920 C C . GLY A 1 118 ? 8.334 -11.814 4.536 1.00 98.12 118 GLY A C 1
ATOM 921 O O . GLY A 1 118 ? 7.913 -12.791 5.151 1.00 98.12 118 GLY A O 1
ATOM 922 N N . PHE A 1 119 ? 7.579 -10.744 4.277 1.00 98.62 119 PHE A N 1
ATOM 923 C CA . PHE A 1 119 ? 6.192 -10.605 4.719 1.00 98.62 119 PHE A CA 1
ATOM 924 C C . PHE A 1 119 ? 5.290 -11.680 4.099 1.00 98.62 119 PHE A C 1
ATOM 926 O O . PHE A 1 119 ? 4.552 -12.359 4.806 1.00 98.62 119 PHE A O 1
ATOM 933 N N . GLU A 1 120 ? 5.411 -11.911 2.789 1.00 98.44 120 GLU A N 1
ATOM 934 C CA . GLU A 1 120 ? 4.693 -12.982 2.092 1.00 98.44 120 GLU A CA 1
ATOM 935 C C . GLU A 1 120 ? 5.029 -14.367 2.663 1.00 98.44 120 GLU A C 1
ATOM 937 O O . GLU A 1 120 ? 4.132 -15.170 2.914 1.00 98.44 120 GLU A O 1
ATOM 942 N N . ASN A 1 121 ? 6.312 -14.647 2.909 1.00 97.69 121 ASN A N 1
ATOM 943 C CA . ASN A 1 121 ? 6.747 -15.908 3.507 1.00 97.69 121 ASN A CA 1
ATOM 944 C C . ASN A 1 121 ? 6.218 -16.081 4.935 1.00 97.69 121 ASN A C 1
ATOM 946 O O . ASN A 1 121 ? 5.825 -17.188 5.296 1.00 97.69 121 ASN A O 1
ATOM 950 N N . MET A 1 122 ? 6.159 -15.005 5.725 1.00 98.31 122 MET A N 1
ATOM 951 C CA . MET A 1 122 ? 5.557 -15.028 7.057 1.00 98.31 122 MET A CA 1
ATOM 952 C C . MET A 1 122 ? 4.074 -15.413 6.980 1.00 98.31 122 MET A C 1
ATOM 954 O O . MET A 1 122 ? 3.674 -16.359 7.655 1.00 98.31 122 MET A O 1
ATOM 958 N N . LEU A 1 123 ? 3.281 -14.791 6.099 1.00 98.50 123 LEU A N 1
ATOM 959 C CA . LEU A 1 123 ? 1.863 -15.145 5.936 1.00 98.50 123 LEU A CA 1
ATOM 960 C C . LEU A 1 123 ? 1.685 -16.604 5.494 1.00 98.50 123 LEU A C 1
ATOM 962 O O . LEU A 1 123 ? 0.832 -17.319 6.013 1.00 98.50 123 LEU A O 1
ATOM 966 N N . ARG A 1 124 ? 2.524 -17.082 4.569 1.00 97.25 124 ARG A N 1
ATOM 967 C CA . ARG A 1 124 ? 2.488 -18.478 4.106 1.00 97.25 124 ARG A CA 1
ATOM 968 C C . ARG A 1 124 ? 2.933 -19.479 5.171 1.00 97.25 124 ARG A C 1
ATOM 970 O O . ARG A 1 124 ? 2.516 -20.636 5.110 1.00 97.25 124 ARG A O 1
ATOM 977 N N . SER A 1 125 ? 3.763 -19.058 6.129 1.00 96.38 125 SER A N 1
ATOM 978 C CA . SER A 1 125 ? 4.275 -19.931 7.194 1.00 96.38 125 SER A CA 1
ATOM 979 C C . SER A 1 125 ? 3.173 -20.475 8.107 1.00 96.38 125 SER A C 1
ATOM 981 O O . SER A 1 125 ? 3.353 -21.540 8.692 1.00 96.38 125 SER A O 1
ATOM 983 N N . TYR A 1 126 ? 2.006 -19.821 8.152 1.00 97.06 126 TYR A N 1
ATOM 984 C CA . TYR A 1 126 ? 0.829 -20.336 8.852 1.00 97.06 126 TYR A CA 1
ATOM 985 C C . TYR A 1 126 ? 0.287 -21.651 8.274 1.00 97.06 126 TYR A C 1
ATOM 987 O O . TYR A 1 126 ? -0.444 -22.365 8.958 1.00 97.06 126 TYR A O 1
ATOM 995 N N . GLY A 1 127 ? 0.663 -22.008 7.044 1.00 94.12 127 GLY A N 1
ATOM 996 C CA . GLY A 1 127 ? 0.245 -23.258 6.425 1.00 94.12 127 GLY A CA 1
ATOM 997 C C . GLY A 1 127 ? -1.234 -23.266 6.019 1.00 94.12 127 GLY A C 1
ATOM 998 O O . GLY A 1 127 ? -1.896 -22.228 5.967 1.00 94.12 127 GLY A O 1
ATOM 999 N N . GLY A 1 128 ? -1.758 -24.458 5.719 1.00 94.50 128 GLY A N 1
ATOM 1000 C CA . GLY A 1 128 ? -3.173 -24.663 5.407 1.00 94.50 128 GLY A CA 1
ATOM 1001 C C . GLY A 1 128 ? -3.666 -23.773 4.263 1.00 94.50 128 GLY A C 1
ATOM 1002 O O . GLY A 1 128 ? -3.069 -23.720 3.191 1.00 94.50 128 GLY A O 1
ATOM 1003 N N . GLU A 1 129 ? -4.756 -23.051 4.502 1.00 94.94 129 GLU A N 1
ATOM 1004 C CA . GLU A 1 129 ? -5.337 -22.120 3.528 1.00 94.94 129 GLU A CA 1
ATOM 1005 C C . GLU A 1 129 ? -4.434 -20.918 3.196 1.00 94.94 129 GLU A C 1
ATOM 1007 O O . GLU A 1 129 ? -4.567 -20.325 2.127 1.00 94.94 129 GLU A O 1
ATOM 1012 N N . PHE A 1 130 ? -3.471 -20.587 4.062 1.00 96.69 130 PHE A N 1
ATOM 1013 C CA . PHE A 1 130 ? -2.536 -19.481 3.856 1.00 96.69 130 PHE A CA 1
ATOM 1014 C C . PHE A 1 130 ? -1.308 -19.887 3.029 1.00 96.69 130 PHE A C 1
ATOM 1016 O O . PHE A 1 130 ? -0.584 -19.024 2.527 1.00 96.69 130 PHE A O 1
ATOM 1023 N N . SER A 1 131 ? -1.075 -21.194 2.829 1.00 94.94 131 SER A N 1
ATOM 1024 C CA . SER A 1 131 ? 0.121 -21.733 2.162 1.00 94.94 131 SER A CA 1
ATOM 1025 C C . SER A 1 131 ? 0.365 -21.188 0.758 1.00 94.94 131 SER A C 1
ATOM 1027 O O . SER A 1 131 ? 1.516 -21.181 0.315 1.00 94.94 131 SER A O 1
ATOM 1029 N N . CYS A 1 132 ? -0.686 -20.742 0.065 1.00 94.69 132 CYS A N 1
ATOM 1030 C CA . CYS A 1 132 ? -0.619 -20.245 -1.310 1.00 94.69 132 CYS A CA 1
ATOM 1031 C C . CYS A 1 132 ? -0.819 -18.728 -1.436 1.00 94.69 132 CYS A C 1
ATOM 1033 O O . CYS A 1 132 ? -0.952 -18.229 -2.555 1.00 94.69 132 CYS A O 1
ATOM 1035 N N . ILE A 1 133 ? -0.801 -17.981 -0.325 1.00 95.94 133 ILE A N 1
ATOM 1036 C CA . ILE A 1 133 ? -0.876 -16.519 -0.375 1.00 95.94 133 ILE A CA 1
ATOM 1037 C C . ILE A 1 133 ? 0.255 -15.958 -1.236 1.00 95.94 133 ILE A C 1
ATOM 1039 O O . ILE A 1 133 ? 1.413 -16.378 -1.170 1.00 95.94 133 ILE A O 1
ATOM 1043 N N . THR A 1 134 ? -0.106 -14.962 -2.032 1.00 96.19 134 THR A N 1
ATOM 1044 C CA . THR A 1 134 ? 0.825 -14.072 -2.710 1.00 96.19 134 THR A CA 1
ATOM 1045 C C . THR A 1 134 ? 0.416 -12.645 -2.371 1.00 96.19 134 THR A C 1
ATOM 1047 O O . THR A 1 134 ? -0.772 -12.330 -2.430 1.00 96.19 134 THR A O 1
ATOM 1050 N N . VAL A 1 135 ? 1.369 -11.786 -1.997 1.00 97.94 135 VAL A N 1
ATOM 1051 C CA . VAL A 1 135 ? 1.050 -10.401 -1.615 1.00 97.94 135 VAL A CA 1
ATOM 1052 C C . VAL A 1 135 ? 0.517 -9.649 -2.847 1.00 97.94 135 VAL A C 1
ATOM 1054 O O . VAL A 1 135 ? 1.238 -9.558 -3.849 1.00 97.94 135 VAL A O 1
ATOM 1057 N N . PRO A 1 136 ? -0.726 -9.132 -2.818 1.00 98.19 136 PRO A N 1
ATOM 1058 C CA . PRO A 1 136 ? -1.296 -8.386 -3.932 1.00 98.19 136 PRO A CA 1
ATOM 1059 C C . PRO A 1 136 ? -0.703 -6.981 -4.019 1.00 98.19 136 PRO A C 1
ATOM 1061 O O . PRO A 1 136 ? -0.030 -6.511 -3.102 1.00 98.19 136 PRO A O 1
ATOM 1064 N N . TYR A 1 137 ? -0.975 -6.291 -5.124 1.00 98.00 137 TYR A N 1
ATOM 1065 C CA . TYR A 1 137 ? -0.598 -4.888 -5.281 1.00 98.00 137 TYR A CA 1
ATOM 1066 C C . TYR A 1 137 ? -1.812 -3.986 -5.502 1.00 98.00 137 TYR A C 1
ATOM 1068 O O . TYR A 1 137 ? -2.844 -4.395 -6.038 1.00 98.00 137 TYR A O 1
ATOM 1076 N N . TRP A 1 138 ? -1.662 -2.729 -5.096 1.00 97.50 138 TRP A N 1
ATOM 1077 C CA . TRP A 1 138 ? -2.597 -1.662 -5.418 1.00 97.50 138 TRP A CA 1
ATOM 1078 C C . TRP A 1 138 ? -2.289 -1.112 -6.812 1.00 97.50 138 TRP A C 1
ATOM 1080 O O . TRP A 1 138 ? -1.190 -0.604 -7.048 1.00 97.50 138 TRP A O 1
ATOM 1090 N N . ASN A 1 139 ? -3.245 -1.206 -7.739 1.00 97.00 139 ASN A N 1
ATOM 1091 C CA . ASN A 1 139 ? -3.118 -0.585 -9.054 1.00 97.00 139 ASN A CA 1
ATOM 1092 C C . ASN A 1 139 ? -3.618 0.869 -9.038 1.00 97.00 139 ASN A C 1
ATOM 1094 O O . ASN A 1 139 ? -4.634 1.203 -9.641 1.00 97.00 139 ASN A O 1
ATOM 1098 N N . TYR A 1 140 ? -2.875 1.744 -8.360 1.00 96.62 140 TYR A N 1
ATOM 1099 C CA . TYR A 1 140 ? -3.207 3.170 -8.253 1.00 96.62 140 TYR A CA 1
ATOM 1100 C C . TYR A 1 140 ? -3.290 3.890 -9.608 1.00 96.62 140 TYR A C 1
ATOM 1102 O O . TYR A 1 140 ? -3.867 4.970 -9.685 1.00 96.62 140 TYR A O 1
ATOM 1110 N N . VAL A 1 141 ? -2.690 3.332 -10.666 1.00 96.94 141 VAL A N 1
ATOM 1111 C CA . VAL A 1 141 ? -2.708 3.922 -12.008 1.00 96.94 141 VAL A CA 1
ATOM 1112 C C . VAL A 1 141 ? -4.106 3.831 -12.611 1.00 96.94 141 VAL A C 1
ATOM 1114 O O . VAL A 1 141 ? -4.631 4.845 -13.070 1.00 96.94 141 VAL A O 1
ATOM 1117 N N . ASP A 1 142 ? -4.708 2.642 -12.566 1.00 97.12 142 ASP A N 1
ATOM 1118 C CA . ASP A 1 142 ? -6.074 2.420 -13.048 1.00 97.12 142 ASP A CA 1
ATOM 1119 C C . ASP A 1 142 ? -7.081 3.150 -12.150 1.00 97.12 142 ASP A C 1
ATOM 1121 O O . ASP A 1 142 ? -7.997 3.801 -12.648 1.00 97.12 142 ASP A O 1
ATOM 1125 N N . ASP A 1 143 ? -6.882 3.126 -10.827 1.00 97.75 143 ASP A N 1
ATOM 1126 C CA . ASP A 1 143 ? -7.778 3.828 -9.901 1.00 97.75 143 ASP A CA 1
ATOM 1127 C C . ASP A 1 143 ? -7.742 5.354 -10.114 1.00 97.75 143 ASP A C 1
ATOM 1129 O O . ASP A 1 143 ? -8.783 6.015 -10.083 1.00 97.75 143 ASP A O 1
ATOM 1133 N N . ASN A 1 144 ? -6.565 5.928 -10.395 1.00 97.62 144 ASN A N 1
ATOM 1134 C CA . ASN A 1 144 ? -6.448 7.342 -10.750 1.00 97.62 144 ASN A CA 1
ATOM 1135 C C . ASN A 1 144 ? -7.086 7.648 -12.117 1.00 97.62 144 ASN A C 1
ATOM 1137 O O . ASN A 1 144 ? -7.661 8.715 -12.307 1.00 97.62 144 ASN A O 1
ATOM 1141 N N . GLU A 1 145 ? -7.027 6.736 -13.087 1.00 97.06 145 GLU A N 1
ATOM 1142 C CA . GLU A 1 145 ? -7.702 6.923 -14.378 1.00 97.06 145 GLU A CA 1
ATOM 1143 C C . GLU A 1 145 ? -9.229 6.999 -14.214 1.00 97.06 145 GLU A C 1
ATOM 1145 O O . GLU A 1 145 ? -9.865 7.913 -14.752 1.00 97.06 145 GLU A O 1
ATOM 1150 N N . ARG A 1 146 ? -9.810 6.146 -13.362 1.00 97.31 146 ARG A N 1
ATOM 1151 C CA . ARG A 1 146 ? -11.229 6.233 -12.973 1.00 97.31 146 ARG A CA 1
ATOM 1152 C C . ARG A 1 146 ? -11.558 7.560 -12.286 1.00 97.31 146 ARG A C 1
ATOM 1154 O O . ARG A 1 146 ? -12.582 8.173 -12.595 1.00 97.31 146 ARG A O 1
ATOM 1161 N N . TYR A 1 147 ? -10.678 8.033 -11.401 1.00 97.81 147 TYR A N 1
ATOM 1162 C CA . TYR A 1 147 ? -10.821 9.337 -10.748 1.00 97.81 147 TYR A CA 1
ATOM 1163 C C . TYR A 1 147 ? -10.830 10.488 -11.770 1.00 97.81 147 TYR A C 1
ATOM 1165 O O . TYR A 1 147 ? -11.743 11.312 -11.780 1.00 97.81 147 TYR A O 1
ATOM 1173 N N . LEU A 1 148 ? -9.852 10.523 -12.680 1.00 96.94 148 LEU A N 1
ATOM 1174 C CA . LEU A 1 148 ? -9.710 11.579 -13.691 1.00 96.94 148 LEU A CA 1
ATOM 1175 C C . LEU A 1 148 ? -10.848 11.589 -14.719 1.00 96.94 148 LEU A C 1
ATOM 1177 O O . LEU A 1 148 ? -11.188 12.648 -15.245 1.00 96.94 148 LEU A O 1
ATOM 1181 N N . THR A 1 149 ? -11.440 10.428 -15.001 1.00 97.56 149 THR A N 1
ATOM 1182 C CA . THR A 1 149 ? -12.602 10.298 -15.894 1.00 97.56 149 THR A CA 1
ATOM 1183 C C . THR A 1 149 ? -13.940 10.529 -15.183 1.00 97.56 149 THR A C 1
ATOM 1185 O O . THR A 1 149 ? -14.989 10.488 -15.825 1.00 97.56 149 THR A O 1
ATOM 1188 N N . GLY A 1 150 ? -13.923 10.824 -13.877 1.00 97.56 150 GLY A N 1
ATOM 1189 C CA . GLY A 1 150 ? -15.110 11.168 -13.093 1.00 97.56 150 GLY A CA 1
ATOM 1190 C C . GLY A 1 150 ? -15.999 9.978 -12.725 1.00 97.56 150 GLY A C 1
ATOM 1191 O O . GLY A 1 150 ? -17.166 10.177 -12.389 1.00 97.56 150 GLY A O 1
ATOM 1192 N N . GLN A 1 151 ? -15.478 8.748 -12.782 1.00 97.94 151 GLN A N 1
ATOM 1193 C CA . GLN A 1 151 ? -16.219 7.537 -12.401 1.00 97.94 151 GLN A CA 1
ATOM 1194 C C . GLN A 1 151 ? -16.389 7.401 -10.878 1.00 97.94 151 GLN A C 1
ATOM 1196 O O . GLN A 1 151 ? -17.273 6.686 -10.414 1.00 97.94 151 GLN A O 1
ATOM 1201 N N . CYS A 1 152 ? -15.549 8.092 -10.112 1.00 97.94 152 CYS A N 1
ATOM 1202 C CA . CYS A 1 152 ? -15.480 8.096 -8.652 1.00 97.94 152 CYS A CA 1
ATOM 1203 C C . CYS A 1 152 ? -14.881 9.434 -8.182 1.00 97.94 152 CYS A C 1
ATOM 1205 O O . CYS A 1 152 ? -14.373 10.214 -8.991 1.00 97.94 152 CYS A O 1
ATOM 1207 N N . ARG A 1 153 ? -14.989 9.745 -6.886 1.00 97.06 153 ARG A N 1
ATOM 1208 C CA . ARG A 1 153 ? -14.776 11.106 -6.350 1.00 97.06 153 ARG A CA 1
ATOM 1209 C C . ARG A 1 153 ? -13.569 11.277 -5.431 1.00 97.06 153 ARG A C 1
ATOM 1211 O O . ARG A 1 153 ? -13.232 12.413 -5.109 1.00 97.06 153 ARG A O 1
ATOM 1218 N N . SER A 1 154 ? -12.929 10.198 -5.000 1.00 97.56 154 SER A N 1
ATOM 1219 C CA . SER A 1 154 ? -11.783 10.235 -4.084 1.00 97.56 154 SER A CA 1
ATOM 1220 C C . SER A 1 154 ? -10.939 8.970 -4.204 1.00 97.56 154 SER A C 1
ATOM 1222 O O . SER A 1 154 ? -11.353 8.006 -4.848 1.00 97.56 154 SER A O 1
ATOM 1224 N N . MET A 1 155 ? -9.758 8.951 -3.577 1.00 96.56 155 MET A N 1
ATOM 1225 C CA . MET A 1 155 ? -8.899 7.763 -3.554 1.00 96.56 155 MET A CA 1
ATOM 1226 C C . MET A 1 155 ? -9.633 6.541 -3.011 1.00 96.56 155 MET A C 1
ATOM 1228 O O . MET A 1 155 ? -9.603 5.483 -3.639 1.00 96.56 155 MET A O 1
ATOM 1232 N N . GLU A 1 156 ? -10.326 6.689 -1.880 1.00 97.19 156 GLU A N 1
ATOM 1233 C CA . GLU A 1 156 ? -11.062 5.576 -1.282 1.00 97.19 156 GLU A CA 1
ATOM 1234 C C . GLU A 1 156 ? -12.272 5.159 -2.112 1.00 97.19 156 GLU A C 1
ATOM 1236 O O . GLU A 1 156 ? -12.551 3.970 -2.178 1.00 97.19 156 GLU A O 1
ATOM 1241 N N . ASP A 1 157 ? -12.962 6.084 -2.783 1.00 97.88 157 ASP A N 1
ATOM 1242 C CA . ASP A 1 157 ? -14.097 5.766 -3.663 1.00 97.88 157 ASP A CA 1
ATOM 1243 C C . ASP A 1 157 ? -13.653 5.029 -4.942 1.00 97.88 157 ASP A C 1
ATOM 1245 O O . ASP A 1 157 ? -14.307 4.095 -5.410 1.00 97.88 157 ASP A O 1
ATOM 1249 N N . CYS A 1 158 ? -12.480 5.360 -5.479 1.00 98.06 158 CYS A N 1
ATOM 1250 C CA . CYS A 1 158 ? -11.957 4.697 -6.673 1.00 98.06 158 CYS A CA 1
ATOM 1251 C C . CYS A 1 158 ? -11.281 3.354 -6.390 1.00 98.06 158 CYS A C 1
ATOM 1253 O O . CYS A 1 158 ? -11.229 2.508 -7.281 1.00 98.06 158 CYS A O 1
ATOM 1255 N N . SER A 1 159 ? -10.769 3.152 -5.173 1.00 97.50 159 SER A N 1
ATOM 1256 C CA . SER A 1 159 ? -9.877 2.039 -4.864 1.00 97.50 159 SER A CA 1
ATOM 1257 C C . SER A 1 159 ? -10.500 1.021 -3.916 1.00 97.50 159 SER A C 1
ATOM 1259 O O . SER A 1 159 ? -10.678 1.270 -2.721 1.00 97.50 159 SER A O 1
ATOM 1261 N N . GLN A 1 160 ? -10.791 -0.176 -4.431 1.00 97.31 160 GLN A N 1
ATOM 1262 C CA . GLN A 1 160 ? -11.373 -1.232 -3.608 1.00 97.31 160 GLN A CA 1
ATOM 1263 C C . GLN A 1 160 ? -10.417 -1.704 -2.502 1.00 97.31 160 GLN A C 1
ATOM 1265 O O . GLN A 1 160 ? -10.872 -1.981 -1.396 1.00 97.31 160 GLN A O 1
ATOM 1270 N N . ILE A 1 161 ? -9.105 -1.759 -2.759 1.00 97.81 161 ILE A N 1
ATOM 1271 C CA . ILE A 1 161 ? -8.129 -2.193 -1.746 1.00 97.81 161 ILE A CA 1
ATOM 1272 C C . ILE A 1 161 ? -8.125 -1.284 -0.512 1.00 97.81 161 ILE A C 1
ATOM 1274 O O . ILE A 1 161 ? -7.965 -1.784 0.599 1.00 97.81 161 ILE A O 1
ATOM 1278 N N . LEU A 1 162 ? -8.338 0.027 -0.677 1.00 97.06 162 LEU A N 1
ATOM 1279 C CA . LEU A 1 162 ? -8.383 0.956 0.455 1.00 97.06 162 LEU A CA 1
ATOM 1280 C C . LEU A 1 162 ? -9.577 0.659 1.366 1.00 97.06 162 LEU A C 1
ATOM 1282 O O . LEU A 1 162 ? -9.415 0.626 2.583 1.00 97.06 162 LEU A O 1
ATOM 1286 N N . ARG A 1 163 ? -10.743 0.363 0.779 1.00 97.19 163 ARG A N 1
ATOM 1287 C CA . 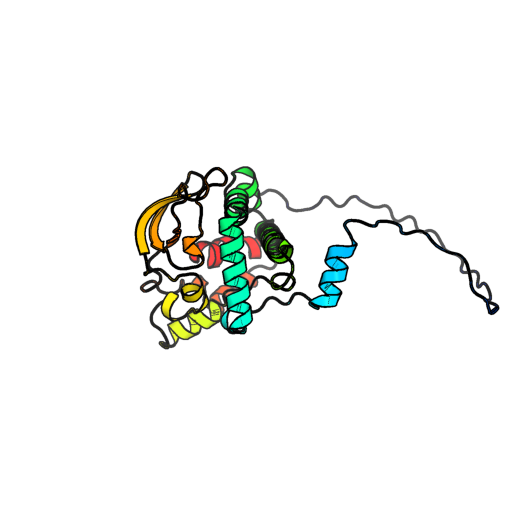ARG A 1 163 ? -11.959 -0.007 1.519 1.00 97.19 163 ARG A CA 1
ATOM 1288 C C . ARG A 1 163 ? -11.852 -1.385 2.165 1.00 97.19 163 ARG A C 1
ATOM 1290 O O . ARG A 1 163 ? -12.152 -1.529 3.345 1.00 97.19 163 ARG A O 1
ATOM 1297 N N . ASP A 1 164 ? -11.390 -2.384 1.415 1.00 97.94 164 ASP A N 1
ATOM 1298 C CA . ASP A 1 164 ? -11.293 -3.766 1.903 1.00 97.94 164 ASP A CA 1
ATOM 1299 C C . ASP A 1 164 ? -10.237 -3.908 3.024 1.00 97.94 164 ASP A C 1
ATOM 1301 O O . ASP A 1 164 ? -10.337 -4.808 3.852 1.00 97.94 164 ASP A O 1
ATOM 1305 N N . LEU A 1 165 ? -9.249 -3.003 3.098 1.00 96.94 165 LEU A N 1
ATOM 1306 C CA . LEU A 1 165 ? -8.278 -2.903 4.201 1.00 96.94 165 LEU A CA 1
ATOM 1307 C C . LEU A 1 165 ? -8.728 -1.959 5.336 1.00 96.94 165 LEU A C 1
ATOM 1309 O O . LEU A 1 165 ? -7.884 -1.430 6.067 1.00 96.94 165 LEU A O 1
ATOM 1313 N N . GLY A 1 166 ? -10.039 -1.752 5.478 1.00 96.06 166 GLY A N 1
ATOM 1314 C CA . GLY A 1 166 ? -10.688 -1.029 6.577 1.00 96.06 166 GLY A CA 1
ATOM 1315 C C . GLY A 1 166 ? -11.205 0.373 6.229 1.00 96.06 166 GLY A C 1
ATOM 1316 O O . GLY A 1 166 ? -11.973 0.941 7.000 1.00 96.06 166 GLY A O 1
ATOM 1317 N N . GLY A 1 167 ? -10.829 0.937 5.079 1.00 96.50 167 GLY A N 1
ATOM 1318 C CA . GLY A 1 167 ? -11.197 2.306 4.705 1.00 96.50 167 GLY A CA 1
ATOM 1319 C C . GLY A 1 167 ? -10.551 3.363 5.605 1.00 96.50 167 GLY A C 1
ATOM 1320 O O . GLY A 1 167 ? -9.548 3.095 6.274 1.00 96.50 167 GLY A O 1
ATOM 1321 N N . SER A 1 168 ? -11.120 4.571 5.606 1.00 96.75 168 SER A N 1
ATOM 1322 C CA . SER A 1 168 ? -10.641 5.691 6.436 1.00 96.75 168 SER A CA 1
ATOM 1323 C C . SER A 1 168 ? -11.654 6.263 7.427 1.00 96.75 168 SER A C 1
ATOM 1325 O O . SER A 1 168 ? -11.247 6.927 8.373 1.00 96.75 168 SER A O 1
ATOM 1327 N N . GLU A 1 169 ? -12.953 6.008 7.258 1.00 94.06 169 GLU A N 1
ATOM 1328 C CA . GLU A 1 169 ? -13.994 6.742 8.001 1.00 94.06 169 GLU A CA 1
ATOM 1329 C C . GLU A 1 169 ? -14.572 5.966 9.197 1.00 94.06 169 GLU A C 1
ATOM 1331 O O . GLU A 1 169 ? -15.122 6.556 10.127 1.00 94.06 169 GLU A O 1
ATOM 1336 N N . SER A 1 170 ? -14.444 4.635 9.202 1.00 95.12 170 SER A N 1
ATOM 1337 C CA . SER A 1 170 ? -15.039 3.763 10.228 1.00 95.12 170 SER A CA 1
ATOM 1338 C C . SER A 1 170 ? -14.152 3.656 11.471 1.00 95.12 170 SER A C 1
ATOM 1340 O O . SER A 1 170 ? -13.528 2.629 11.746 1.00 95.12 170 SER A O 1
ATOM 1342 N N . GLY A 1 171 ? -14.083 4.745 12.232 1.00 95.31 171 GLY A N 1
ATOM 1343 C CA . GLY A 1 171 ? -13.233 4.842 13.412 1.00 95.31 171 GLY A CA 1
ATOM 1344 C C . GLY A 1 171 ? -13.549 6.038 14.299 1.00 95.31 171 GLY A C 1
ATOM 1345 O O . GLY A 1 171 ? -14.649 6.587 14.281 1.00 95.31 171 GLY A O 1
ATOM 1346 N N . TYR A 1 172 ? -12.569 6.432 15.103 1.00 95.94 172 TYR A N 1
ATOM 1347 C CA . TYR A 1 172 ? -12.660 7.581 16.000 1.00 95.94 172 TYR A CA 1
ATOM 1348 C C . TYR A 1 172 ? -11.348 8.364 15.992 1.00 95.94 172 TYR A C 1
ATOM 1350 O O . TYR A 1 172 ? -10.271 7.779 15.905 1.00 95.94 172 TYR A O 1
ATOM 1358 N N . GLU A 1 173 ? -11.427 9.691 16.079 1.00 96.81 173 GLU A N 1
ATOM 1359 C CA . GLU A 1 173 ? -10.241 10.554 16.068 1.00 96.81 173 GLU A CA 1
ATOM 1360 C C . GLU A 1 173 ? -9.330 10.273 17.264 1.00 96.81 173 GLU A C 1
ATOM 1362 O O . GLU A 1 173 ? -9.749 10.363 18.422 1.00 96.81 173 GLU A O 1
ATOM 1367 N N . GLN A 1 174 ? -8.073 9.926 16.983 1.00 95.56 174 GLN A N 1
ATOM 1368 C CA . GLN A 1 174 ? -7.097 9.595 18.013 1.00 95.56 174 GLN A CA 1
ATOM 1369 C C . GLN A 1 174 ? -5.658 9.688 17.499 1.00 95.56 174 GLN A C 1
ATOM 1371 O O . GLN A 1 174 ? -5.367 9.397 16.341 1.00 95.56 174 GLN A O 1
ATOM 1376 N N . THR A 1 175 ? -4.732 9.990 18.410 1.00 97.06 175 THR A N 1
ATOM 1377 C CA . THR A 1 175 ? -3.297 9.774 18.193 1.00 97.06 175 THR A CA 1
ATOM 1378 C C . THR A 1 175 ? -2.863 8.443 18.798 1.00 97.06 175 THR A C 1
ATOM 1380 O O . THR A 1 175 ? -3.067 8.208 19.991 1.00 97.06 175 THR A O 1
ATOM 1383 N N . VAL A 1 176 ? -2.239 7.584 17.994 1.00 96.56 176 VAL A N 1
ATOM 1384 C CA . VAL A 1 176 ? -1.618 6.329 18.438 1.00 96.56 176 VAL A CA 1
ATOM 1385 C C . VAL A 1 176 ? -0.109 6.427 18.263 1.00 96.56 176 VAL A C 1
ATOM 1387 O O . VAL A 1 176 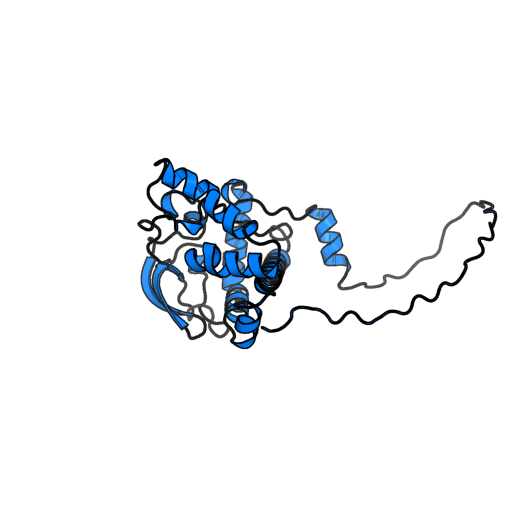? 0.373 6.815 17.202 1.00 96.56 176 VAL A O 1
ATOM 1390 N N . THR A 1 177 ? 0.644 6.070 19.300 1.00 96.12 177 THR A N 1
ATOM 1391 C CA . THR A 1 177 ? 2.107 6.012 19.232 1.00 96.12 177 THR A CA 1
ATOM 1392 C C . THR A 1 177 ? 2.533 4.641 18.721 1.00 96.12 177 THR A C 1
ATOM 1394 O O . THR A 1 177 ? 2.580 3.687 19.491 1.00 96.12 177 THR A O 1
ATOM 1397 N N . ILE A 1 178 ? 2.840 4.545 17.429 1.00 95.38 178 ILE A N 1
ATOM 1398 C CA . ILE A 1 178 ? 3.265 3.302 16.774 1.00 95.38 178 ILE A CA 1
ATOM 1399 C C . ILE A 1 178 ? 4.789 3.270 16.751 1.00 95.38 178 ILE A C 1
ATOM 1401 O O . ILE A 1 178 ? 5.415 4.173 16.198 1.00 95.38 178 ILE A O 1
ATOM 1405 N N . ASN A 1 179 ? 5.383 2.261 17.391 1.00 89.81 179 ASN A N 1
ATOM 1406 C CA . ASN A 1 179 ? 6.836 2.134 17.562 1.00 89.81 179 ASN A CA 1
ATOM 1407 C C . ASN A 1 179 ? 7.531 3.458 17.974 1.00 89.81 179 ASN A C 1
ATOM 1409 O O . ASN A 1 179 ? 8.512 3.896 17.378 1.00 89.81 179 ASN A O 1
ATOM 1413 N N . GLY A 1 180 ? 6.963 4.159 18.962 1.00 87.50 180 GLY A N 1
ATOM 1414 C CA . GLY A 1 180 ? 7.507 5.425 19.476 1.00 87.50 180 GLY A CA 1
ATOM 1415 C C . GLY A 1 180 ? 7.178 6.680 18.652 1.00 87.50 180 GLY A C 1
ATOM 1416 O O . GLY A 1 180 ? 7.467 7.784 19.109 1.00 87.50 180 GLY A O 1
ATOM 1417 N N . THR A 1 181 ? 6.524 6.546 17.494 1.00 91.81 181 THR A N 1
ATOM 1418 C CA . THR A 1 181 ? 6.134 7.673 16.633 1.00 91.81 181 THR A CA 1
ATOM 1419 C C . THR A 1 181 ? 4.644 7.996 16.800 1.00 91.81 181 THR A C 1
ATOM 1421 O O . THR A 1 181 ? 3.812 7.118 16.569 1.00 91.81 181 THR A O 1
ATOM 1424 N N . PRO A 1 182 ? 4.260 9.228 17.190 1.00 95.81 182 PRO A N 1
ATOM 1425 C CA . PRO A 1 182 ? 2.854 9.610 17.297 1.00 95.81 182 PRO A CA 1
ATOM 1426 C C . PRO A 1 182 ? 2.233 9.798 15.907 1.00 95.81 182 PRO A C 1
ATOM 1428 O O . PRO A 1 182 ? 2.689 10.632 15.127 1.00 95.81 182 PRO A O 1
ATOM 1431 N N . ILE A 1 183 ? 1.163 9.057 15.619 1.00 95.81 183 ILE A N 1
ATOM 1432 C CA . ILE A 1 183 ? 0.405 9.140 14.366 1.00 95.81 183 ILE A CA 1
ATOM 1433 C C . ILE A 1 183 ? -1.042 9.496 14.694 1.00 95.81 183 ILE A C 1
ATOM 1435 O O . ILE A 1 183 ? -1.703 8.785 15.451 1.00 95.81 183 ILE A O 1
ATOM 1439 N N . GLY A 1 184 ? -1.514 10.620 14.157 1.00 96.06 184 GLY A N 1
ATOM 1440 C CA . GLY A 1 184 ? -2.881 11.110 14.337 1.00 96.06 184 GLY A CA 1
ATOM 1441 C C . GLY A 1 184 ? -3.762 10.838 13.122 1.00 96.06 184 GLY A C 1
ATOM 1442 O O . GLY A 1 184 ? -3.271 10.759 11.998 1.00 96.06 184 GLY A O 1
ATOM 1443 N N . GLY A 1 185 ? -5.064 10.731 13.364 1.00 96.06 185 GLY A N 1
ATOM 1444 C CA . GLY A 1 185 ? -6.097 10.621 12.340 1.00 96.06 185 GLY A CA 1
ATOM 1445 C C . GLY A 1 185 ? -7.309 9.859 12.862 1.00 96.06 185 GLY A C 1
ATOM 1446 O O . GLY A 1 185 ? -7.436 9.600 14.065 1.00 96.06 185 GLY A O 1
ATOM 1447 N N . THR A 1 186 ? -8.162 9.423 11.942 1.00 97.62 186 THR A N 1
ATOM 1448 C CA . THR A 1 186 ? -9.271 8.537 12.277 1.00 97.62 186 THR A CA 1
ATOM 1449 C C . THR A 1 186 ? -8.706 7.150 12.576 1.00 97.62 186 THR A C 1
ATOM 1451 O O . THR A 1 186 ? -8.159 6.487 11.696 1.00 97.62 186 THR A O 1
ATOM 1454 N N . CYS A 1 187 ? -8.785 6.701 13.828 1.00 97.75 187 CYS A N 1
ATOM 1455 C CA . CYS A 1 187 ? -8.336 5.373 14.227 1.00 97.75 187 CYS A CA 1
ATOM 1456 C C . CYS A 1 187 ? -9.367 4.338 13.796 1.00 97.75 187 CYS A C 1
ATOM 1458 O O . CYS A 1 187 ? -10.363 4.105 14.483 1.00 97.75 187 CYS A O 1
ATOM 1460 N N . VAL A 1 188 ? -9.134 3.753 12.625 1.00 98.12 188 VAL A N 1
ATOM 1461 C CA . VAL A 1 188 ? -10.036 2.790 12.000 1.00 98.12 188 VAL A CA 1
ATOM 1462 C C . VAL A 1 188 ? -9.941 1.462 12.735 1.00 98.12 188 VAL A C 1
ATOM 1464 O O . VAL A 1 188 ? -8.856 0.892 12.865 1.00 98.12 188 VAL A O 1
ATOM 1467 N N . ALA A 1 189 ? -11.087 0.993 13.224 1.00 96.62 189 ALA A N 1
ATOM 1468 C CA . ALA A 1 189 ? -11.222 -0.190 14.077 1.00 96.62 189 ALA A CA 1
ATOM 1469 C C . ALA A 1 189 ? -12.107 -1.262 13.420 1.00 96.62 189 ALA A C 1
ATOM 1471 O O . ALA A 1 189 ? -12.863 -1.965 14.085 1.00 96.62 189 ALA A O 1
ATOM 1472 N N . THR A 1 190 ? -12.060 -1.344 12.093 1.00 96.88 190 THR A N 1
ATOM 1473 C CA . THR A 1 190 ? -12.704 -2.398 11.306 1.00 96.88 190 THR A CA 1
ATOM 1474 C C . THR A 1 190 ? -11.672 -3.421 10.862 1.00 96.88 190 THR A C 1
ATOM 1476 O O . THR A 1 190 ? -10.541 -3.059 10.530 1.00 96.88 190 THR A O 1
ATOM 1479 N N . SER A 1 191 ? -12.075 -4.688 10.791 1.00 96.38 191 SER A N 1
ATOM 1480 C CA . SER A 1 191 ? -11.203 -5.775 10.343 1.00 96.38 191 SER A CA 1
ATOM 1481 C C . SER A 1 191 ? -10.578 -5.509 8.967 1.00 96.38 191 SER A C 1
ATOM 1483 O O . SER A 1 191 ? -11.274 -5.012 8.079 1.00 96.38 191 SER A O 1
ATOM 1485 N N . PRO A 1 192 ? -9.270 -5.790 8.783 1.00 97.50 192 PRO A N 1
ATOM 1486 C CA . PRO A 1 192 ? -8.366 -6.481 9.717 1.00 97.50 192 PRO A CA 1
ATOM 1487 C C . PRO A 1 192 ? -7.690 -5.573 10.763 1.00 97.50 192 PRO A C 1
ATOM 1489 O O . PRO A 1 192 ? -6.913 -6.061 11.576 1.00 97.50 192 PRO A O 1
ATOM 1492 N N . LEU A 1 193 ? -7.941 -4.260 10.748 1.00 97.62 193 LEU A N 1
ATOM 1493 C CA . LEU A 1 193 ? -7.210 -3.276 11.561 1.00 97.62 193 LEU A CA 1
ATOM 1494 C C . LEU A 1 193 ? -7.574 -3.311 13.054 1.00 97.62 193 LEU A C 1
ATOM 1496 O O . LEU A 1 193 ? -6.803 -2.827 13.882 1.00 97.62 193 LEU A O 1
ATOM 1500 N N . ASP A 1 194 ? -8.710 -3.910 13.413 1.00 97.25 194 ASP A N 1
ATOM 1501 C CA . ASP A 1 194 ? -9.121 -4.157 14.802 1.00 97.25 194 ASP A CA 1
ATOM 1502 C C . ASP A 1 194 ? -8.257 -5.201 15.530 1.00 97.25 194 ASP A C 1
ATOM 1504 O O . ASP A 1 194 ? -8.299 -5.299 16.757 1.00 97.25 194 ASP A O 1
ATOM 1508 N N . HIS A 1 195 ? -7.403 -5.923 14.804 1.00 97.44 195 HIS A N 1
ATOM 1509 C CA . HIS A 1 195 ? -6.399 -6.822 15.374 1.00 97.44 195 HIS A CA 1
ATOM 1510 C C . HIS A 1 195 ? -5.058 -6.127 15.664 1.00 97.44 195 HIS A C 1
ATOM 1512 O O . HIS A 1 195 ? -4.170 -6.718 16.277 1.00 97.44 195 HIS A O 1
ATOM 1518 N N . PHE A 1 196 ? -4.879 -4.874 15.231 1.00 97.50 196 PHE A N 1
ATOM 1519 C CA . PHE A 1 196 ? -3.585 -4.200 15.291 1.00 97.50 196 PHE A CA 1
ATOM 1520 C C . PHE A 1 196 ? -3.100 -3.936 16.723 1.00 97.50 196 PHE A C 1
ATOM 1522 O O . PHE A 1 196 ? -3.846 -3.465 17.589 1.00 97.50 196 PHE A O 1
ATOM 1529 N N . CYS A 1 197 ? -1.800 -4.160 16.924 1.00 96.75 197 CYS A N 1
ATOM 1530 C CA . CYS A 1 197 ? -1.064 -3.784 18.121 1.00 96.75 197 CYS A CA 1
ATOM 1531 C C . CYS A 1 197 ? 0.122 -2.887 17.756 1.00 96.75 197 CYS A C 1
ATOM 1533 O O . CYS A 1 197 ? 0.878 -3.182 16.832 1.00 96.75 197 CYS A O 1
ATOM 1535 N N . GLU A 1 198 ? 0.284 -1.788 18.484 1.00 95.94 198 GLU A N 1
ATOM 1536 C CA . GLU A 1 198 ? 1.156 -0.672 18.116 1.00 95.94 198 GLU A CA 1
ATOM 1537 C C . GLU A 1 198 ? 2.638 -0.837 18.500 1.00 95.94 198 GLU A C 1
ATOM 1539 O O . GLU A 1 198 ? 3.462 -0.005 18.107 1.00 95.94 198 GLU A O 1
ATOM 1544 N N . ALA A 1 199 ? 2.991 -1.894 19.239 1.00 95.00 199 ALA A N 1
ATOM 1545 C CA . ALA A 1 199 ? 4.374 -2.263 19.555 1.00 95.00 199 ALA A CA 1
ATOM 1546 C C . ALA A 1 199 ? 4.500 -3.755 19.918 1.00 95.00 199 ALA A C 1
ATOM 1548 O O . ALA A 1 199 ? 3.592 -4.320 20.526 1.00 95.00 199 ALA A O 1
ATOM 1549 N N . SER A 1 200 ? 5.653 -4.377 19.639 1.00 93.25 200 SER A N 1
ATOM 1550 C CA . SER A 1 200 ? 5.906 -5.811 19.890 1.00 93.25 200 SER A CA 1
ATOM 1551 C C . SER A 1 200 ? 5.815 -6.249 21.358 1.00 93.25 200 SER A C 1
ATOM 1553 O O . SER A 1 200 ? 5.703 -7.443 21.624 1.00 93.25 200 SER A O 1
ATOM 1555 N N . HIS A 1 201 ? 5.906 -5.321 22.316 1.00 90.75 201 HIS A N 1
ATOM 1556 C CA . HIS A 1 201 ? 5.815 -5.619 23.752 1.00 90.75 201 HIS A CA 1
ATOM 1557 C C . HIS A 1 201 ? 4.385 -5.518 24.310 1.00 90.75 201 HIS A C 1
ATOM 1559 O O . HIS A 1 201 ? 4.170 -5.804 25.488 1.00 90.75 201 HIS A O 1
ATOM 1565 N N . LEU A 1 202 ? 3.428 -5.064 23.497 1.00 93.69 202 LEU A N 1
ATOM 1566 C CA . LEU A 1 202 ? 2.022 -4.944 23.864 1.00 93.69 202 LEU A CA 1
ATOM 1567 C C . LEU A 1 202 ? 1.258 -6.164 23.358 1.00 93.69 202 LEU A C 1
ATOM 1569 O O . LEU A 1 202 ? 1.513 -6.656 22.260 1.00 93.69 202 LEU A O 1
ATOM 1573 N N . HIS A 1 203 ? 0.300 -6.644 24.152 1.00 90.56 203 HIS A N 1
ATOM 1574 C CA . HIS A 1 203 ? -0.506 -7.807 23.787 1.00 90.56 203 HIS A CA 1
ATOM 1575 C C . HIS A 1 203 ? -1.950 -7.700 24.284 1.00 90.56 203 HIS A C 1
ATOM 1577 O O . HIS A 1 203 ? -2.257 -7.052 25.291 1.00 90.56 203 HIS A O 1
ATOM 1583 N N . GLY A 1 204 ? -2.851 -8.406 23.598 1.00 89.12 204 GLY A N 1
ATOM 1584 C CA . GLY A 1 204 ? -4.245 -8.549 24.008 1.00 89.12 204 GLY A CA 1
ATOM 1585 C C . GLY A 1 204 ? -4.932 -7.198 24.213 1.00 89.12 204 GLY A C 1
ATOM 1586 O O . GLY A 1 204 ? -5.006 -6.380 23.304 1.00 89.12 204 GLY A O 1
ATOM 1587 N N . ASN A 1 205 ? -5.452 -6.958 25.419 1.00 90.88 205 ASN A N 1
ATOM 1588 C CA . ASN A 1 205 ? -6.218 -5.745 25.735 1.00 90.88 205 ASN A CA 1
ATOM 1589 C C . ASN A 1 205 ? -5.362 -4.483 25.924 1.00 90.88 205 ASN A C 1
ATOM 1591 O O . ASN A 1 205 ? -5.920 -3.420 26.180 1.00 90.88 205 ASN A O 1
ATOM 1595 N N . GLN A 1 206 ? -4.034 -4.592 25.838 1.00 93.44 206 GLN A N 1
ATOM 1596 C CA . GLN A 1 206 ? -3.139 -3.434 25.873 1.00 93.44 206 GLN A CA 1
ATOM 1597 C C . GLN A 1 206 ? -3.028 -2.746 24.509 1.00 93.44 206 GLN A C 1
ATOM 1599 O O . GLN A 1 206 ? -2.698 -1.568 24.460 1.00 93.44 206 GLN A O 1
ATOM 1604 N N . CYS A 1 207 ? -3.313 -3.472 23.426 1.00 96.00 207 CYS A N 1
ATOM 1605 C CA . CYS A 1 207 ? -3.267 -2.960 22.064 1.00 96.00 207 CYS A CA 1
ATOM 1606 C C . CYS A 1 207 ? -4.391 -1.945 21.817 1.00 96.00 207 CYS A C 1
ATOM 1608 O O . CYS A 1 207 ? -5.515 -2.137 22.293 1.00 96.00 207 CYS A O 1
ATOM 1610 N N . ARG A 1 208 ? -4.136 -0.909 21.007 1.00 95.19 208 ARG A N 1
ATOM 1611 C CA . ARG A 1 208 ? -5.190 0.045 20.605 1.00 95.19 208 ARG A CA 1
ATOM 1612 C C . ARG A 1 208 ? -6.297 -0.582 19.769 1.00 95.19 208 ARG A C 1
ATOM 1614 O O . ARG A 1 208 ? -7.410 -0.065 19.815 1.00 95.19 208 ARG A O 1
ATOM 1621 N N . ARG A 1 209 ? -6.006 -1.656 19.020 1.00 96.69 209 ARG A N 1
ATOM 1622 C CA . ARG A 1 209 ? -6.973 -2.330 18.134 1.00 96.69 209 ARG A CA 1
ATOM 1623 C C . ARG A 1 209 ? -7.595 -1.389 17.101 1.00 96.69 209 ARG A C 1
ATOM 1625 O O . ARG A 1 209 ? -8.794 -1.419 16.837 1.00 96.69 209 ARG A O 1
ATOM 1632 N N . CYS A 1 210 ? -6.770 -0.496 16.569 1.00 97.38 210 CYS A N 1
ATOM 1633 C CA . CYS A 1 210 ? -7.114 0.385 15.465 1.00 97.38 210 CYS A CA 1
ATOM 1634 C C . CYS A 1 210 ? -5.839 0.940 14.828 1.00 97.38 210 CYS A C 1
ATOM 1636 O O . CYS A 1 210 ? -4.796 1.019 15.482 1.00 97.38 210 CYS A O 1
ATOM 1638 N N . VAL A 1 211 ? -5.927 1.363 13.568 1.00 97.56 211 VAL A N 1
ATOM 1639 C CA . VAL A 1 211 ? -4.825 2.026 12.856 1.00 97.56 211 VAL A CA 1
ATOM 1640 C C . VAL A 1 211 ? -5.275 3.431 12.450 1.00 97.56 211 VAL A C 1
ATOM 1642 O O . VAL A 1 211 ? -6.293 3.548 11.765 1.00 97.56 211 VAL A O 1
ATOM 1645 N N . PRO A 1 212 ? -4.556 4.503 12.841 1.00 97.38 212 PRO A N 1
ATOM 1646 C CA . PRO A 1 212 ? -4.840 5.851 12.358 1.00 97.38 212 PRO A CA 1
ATOM 1647 C C . PRO A 1 212 ? -4.720 5.938 10.833 1.00 97.38 212 PRO A C 1
ATOM 1649 O O . PRO A 1 212 ? -3.708 5.531 10.257 1.00 97.38 212 PRO A O 1
ATOM 1652 N N . ARG A 1 213 ? -5.746 6.480 10.177 1.00 96.44 213 ARG A N 1
ATOM 1653 C CA . ARG A 1 213 ? -5.787 6.737 8.733 1.00 96.44 213 ARG A CA 1
ATOM 1654 C C . ARG A 1 213 ? -6.043 8.219 8.462 1.00 96.44 213 ARG A C 1
ATOM 1656 O O . ARG A 1 213 ? -6.695 8.906 9.247 1.00 96.44 213 ARG A O 1
ATOM 1663 N N . GLY A 1 214 ? -5.525 8.701 7.332 1.00 93.81 214 GLY A N 1
ATOM 1664 C CA . GLY A 1 214 ? -5.912 9.996 6.770 1.00 93.81 214 GLY A CA 1
ATOM 1665 C C . GLY A 1 214 ? -7.278 9.917 6.082 1.00 93.81 214 GLY A C 1
ATOM 1666 O O . GLY A 1 214 ? -7.753 8.828 5.784 1.00 93.81 214 GLY A O 1
ATOM 1667 N N . ALA A 1 215 ? -7.893 11.066 5.795 1.00 94.50 215 ALA A N 1
ATOM 1668 C CA . ALA A 1 215 ? -9.254 11.171 5.255 1.00 94.50 215 ALA A CA 1
ATOM 1669 C C . ALA A 1 215 ? -9.356 10.805 3.756 1.00 94.50 215 ALA A C 1
ATOM 1671 O O . ALA A 1 215 ? -9.668 11.646 2.904 1.00 94.50 215 ALA A O 1
ATOM 1672 N N . TRP A 1 216 ? -9.078 9.550 3.404 1.00 95.62 216 TRP A N 1
ATOM 1673 C CA . TRP A 1 216 ? -9.055 9.072 2.020 1.00 95.62 216 TRP A CA 1
ATOM 1674 C C . TRP A 1 216 ? -10.400 9.195 1.299 1.00 95.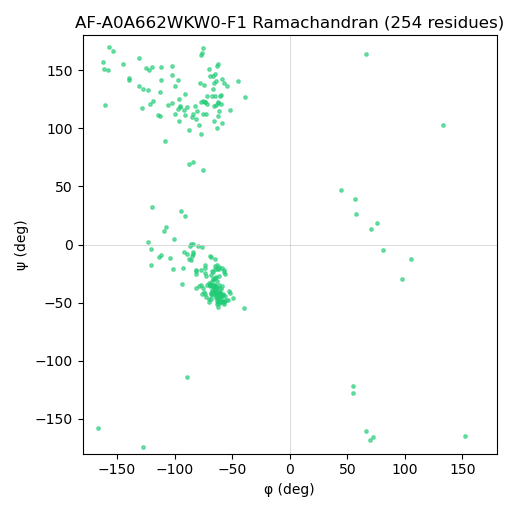62 216 TRP A C 1
ATOM 1676 O O . TRP A 1 216 ? -10.403 9.406 0.085 1.00 95.62 216 TRP A O 1
ATOM 1686 N N . GLY A 1 217 ? -11.517 9.167 2.037 1.00 96.25 217 GLY A N 1
ATOM 1687 C CA . GLY A 1 217 ? -12.868 9.420 1.521 1.00 96.25 217 GLY A CA 1
ATOM 1688 C C . GLY A 1 217 ? -13.041 10.783 0.838 1.00 96.25 217 GLY A C 1
ATOM 1689 O O . GLY A 1 217 ? -13.890 10.930 -0.040 1.00 96.25 217 GLY A O 1
ATOM 1690 N N . SER A 1 218 ? -12.177 11.756 1.149 1.00 96.06 218 SER A N 1
ATOM 1691 C CA . SER A 1 218 ? -12.177 13.104 0.555 1.00 96.06 218 SER A CA 1
ATOM 1692 C C . SER A 1 218 ? -10.855 13.498 -0.116 1.00 96.06 218 SER A C 1
ATOM 1694 O O . SER A 1 218 ? -10.725 14.609 -0.630 1.00 96.06 218 SER A O 1
ATOM 1696 N N . THR A 1 219 ? -9.868 12.600 -0.138 1.00 96.25 219 THR A N 1
ATOM 1697 C CA . THR A 1 219 ? -8.533 12.898 -0.671 1.00 96.25 219 THR A CA 1
ATOM 1698 C C . THR A 1 219 ? -8.464 12.557 -2.167 1.00 96.25 219 THR A C 1
ATOM 1700 O O . THR A 1 219 ? -8.842 11.446 -2.547 1.00 96.25 219 THR A O 1
ATOM 1703 N N . PRO A 1 220 ? -7.984 13.466 -3.038 1.00 96.19 220 PRO A N 1
ATOM 1704 C CA . PRO A 1 220 ? -7.773 13.184 -4.458 1.00 96.19 220 PRO A CA 1
ATOM 1705 C C . PRO A 1 220 ? -6.496 12.362 -4.693 1.00 96.19 220 PRO A C 1
ATOM 1707 O O . PRO A 1 220 ? -5.596 12.346 -3.855 1.00 96.19 220 PRO A O 1
ATOM 1710 N N . PHE A 1 221 ? -6.364 11.741 -5.868 1.00 96.44 221 PHE A N 1
ATOM 1711 C CA . PHE A 1 221 ? -5.109 11.085 -6.249 1.00 96.44 221 PHE A CA 1
ATOM 1712 C C . PHE A 1 221 ? -3.971 12.102 -6.450 1.00 96.44 221 PHE A C 1
ATOM 1714 O O . PHE A 1 221 ? -4.146 13.095 -7.167 1.00 96.44 221 PHE A O 1
ATOM 1721 N N . PRO A 1 222 ? -2.768 11.846 -5.902 1.00 94.94 222 PRO A N 1
ATOM 1722 C CA . PRO A 1 222 ? -1.580 12.631 -6.210 1.00 94.94 222 PRO A CA 1
ATOM 1723 C C . PRO A 1 222 ? -1.250 12.615 -7.715 1.00 94.94 222 PRO A C 1
ATOM 1725 O O . PRO A 1 222 ? -1.329 11.555 -8.341 1.00 94.94 222 PRO A O 1
ATOM 1728 N N . PRO A 1 223 ? -0.772 13.720 -8.323 1.00 92.75 223 PRO A N 1
ATOM 1729 C CA . PRO A 1 223 ? -0.404 13.753 -9.749 1.00 92.75 223 PRO A CA 1
ATOM 1730 C C . PRO A 1 223 ? 0.657 12.713 -10.169 1.00 92.75 223 PRO A C 1
ATOM 1732 O O . PRO A 1 223 ? 0.748 12.315 -11.337 1.00 92.75 223 PRO A O 1
ATOM 1735 N N . THR A 1 224 ? 1.461 12.256 -9.207 1.00 95.31 224 THR A N 1
ATOM 1736 C CA . THR A 1 224 ? 2.488 11.209 -9.326 1.00 95.31 224 THR A CA 1
ATOM 1737 C C . THR A 1 224 ? 1.935 9.819 -9.645 1.00 95.31 224 THR A C 1
ATOM 1739 O O . THR A 1 224 ? 2.693 8.988 -10.138 1.00 95.31 224 THR A O 1
ATOM 1742 N N . THR A 1 225 ? 0.638 9.581 -9.429 1.00 96.25 225 THR A N 1
ATOM 1743 C CA . THR A 1 225 ? -0.038 8.290 -9.670 1.00 96.25 225 THR A CA 1
ATOM 1744 C C . THR A 1 225 ? -0.493 8.098 -11.121 1.00 96.25 225 THR A C 1
ATOM 1746 O O . THR A 1 225 ? -0.905 7.007 -11.495 1.00 96.25 225 THR A O 1
ATOM 1749 N N . SER A 1 226 ? -0.443 9.137 -11.965 1.00 95.62 226 SER A N 1
ATOM 1750 C CA . SER A 1 226 ? -0.881 9.030 -13.367 1.00 95.62 226 SER A CA 1
ATOM 1751 C C . SER A 1 226 ? 0.062 8.166 -14.216 1.00 95.62 226 SER A C 1
ATOM 1753 O O . SER A 1 226 ? 1.277 8.185 -14.007 1.00 95.62 226 SER A O 1
ATOM 1755 N N . VAL A 1 227 ? -0.471 7.504 -15.256 1.00 95.25 227 VAL A N 1
ATOM 1756 C CA . VAL A 1 227 ? 0.315 6.713 -16.234 1.00 95.25 227 VAL A CA 1
ATOM 1757 C C . VAL A 1 227 ? 1.508 7.514 -16.768 1.00 95.25 227 VAL A C 1
ATOM 1759 O O . VAL A 1 227 ? 2.637 7.027 -16.807 1.00 95.25 227 VAL A O 1
ATOM 1762 N N . SER A 1 228 ? 1.272 8.775 -17.150 1.00 95.69 228 SER A N 1
ATOM 1763 C CA . SER A 1 228 ? 2.316 9.643 -17.708 1.00 95.69 228 SER A CA 1
ATOM 1764 C C . SER A 1 228 ? 3.424 9.955 -16.699 1.00 95.69 228 SER A C 1
ATOM 1766 O O . SER A 1 228 ? 4.595 10.049 -17.069 1.00 95.69 228 SER A O 1
ATOM 1768 N N . SER A 1 229 ? 3.069 10.110 -15.421 1.00 96.38 229 SER A N 1
ATOM 1769 C CA . SER A 1 229 ? 4.039 10.367 -14.365 1.00 96.38 229 SER A CA 1
ATOM 1770 C C . SER A 1 229 ? 4.842 9.117 -14.035 1.00 96.38 229 SER A C 1
ATOM 1772 O O . SER A 1 229 ? 6.064 9.205 -13.919 1.00 96.38 229 SER A O 1
ATOM 1774 N N . LEU A 1 230 ? 4.191 7.954 -13.955 1.00 95.94 230 LEU A N 1
ATOM 1775 C CA . LEU A 1 230 ? 4.875 6.682 -13.740 1.00 95.94 230 LEU A CA 1
ATOM 1776 C C . LEU A 1 230 ? 5.870 6.389 -14.872 1.00 95.94 230 LEU A C 1
ATOM 1778 O O . LEU A 1 230 ? 7.024 6.060 -14.606 1.00 95.94 230 LEU A O 1
ATOM 1782 N N . ALA A 1 231 ? 5.473 6.602 -16.131 1.00 96.75 231 ALA A N 1
ATOM 1783 C CA . ALA A 1 231 ? 6.369 6.447 -17.275 1.00 96.75 231 ALA A CA 1
ATOM 1784 C C . ALA A 1 231 ? 7.606 7.357 -17.167 1.00 96.75 231 ALA A C 1
ATOM 1786 O O . ALA A 1 231 ? 8.728 6.908 -17.397 1.00 96.75 231 ALA A O 1
ATOM 1787 N N . ARG A 1 232 ? 7.437 8.621 -16.755 1.00 97.06 232 ARG A N 1
ATOM 1788 C CA . ARG A 1 232 ? 8.579 9.519 -16.513 1.00 97.06 232 ARG A CA 1
ATOM 1789 C C . ARG A 1 232 ? 9.465 9.030 -15.368 1.00 97.06 232 ARG A C 1
ATOM 1791 O O . ARG A 1 232 ? 10.680 9.028 -15.524 1.00 97.06 232 ARG A O 1
ATOM 1798 N N . GLN A 1 233 ? 8.886 8.591 -14.252 1.00 96.25 233 GLN A N 1
ATOM 1799 C CA . GLN A 1 233 ? 9.659 8.087 -13.112 1.00 96.25 233 GLN A CA 1
ATOM 1800 C C . GLN A 1 233 ? 10.531 6.882 -13.503 1.00 96.25 233 GLN A C 1
ATOM 1802 O O . GLN A 1 233 ? 11.690 6.812 -13.092 1.00 96.25 233 GLN A O 1
ATOM 1807 N N . LEU A 1 234 ? 10.009 5.992 -14.356 1.00 96.56 234 LEU A N 1
ATOM 1808 C CA . LEU A 1 234 ? 10.702 4.789 -14.824 1.00 96.56 234 LEU A CA 1
ATOM 1809 C C . LEU A 1 234 ? 11.736 5.044 -15.927 1.00 96.56 234 LEU A C 1
ATOM 1811 O O . LEU A 1 234 ? 12.758 4.366 -15.958 1.00 96.56 234 LEU A O 1
ATOM 1815 N N . PHE A 1 235 ? 11.476 5.983 -16.842 1.00 97.31 235 PHE A N 1
ATOM 1816 C CA . PHE A 1 235 ? 12.232 6.072 -18.099 1.00 97.31 235 PHE A CA 1
ATOM 1817 C C . PHE A 1 235 ? 12.961 7.400 -18.330 1.00 97.31 235 PHE A C 1
ATOM 1819 O O . PHE A 1 235 ? 13.709 7.511 -19.297 1.00 97.31 235 PHE A O 1
ATOM 1826 N N . ALA A 1 236 ? 12.813 8.408 -17.460 1.00 96.75 236 ALA A N 1
ATOM 1827 C CA . ALA A 1 236 ? 13.527 9.685 -17.611 1.00 96.75 236 ALA A CA 1
ATOM 1828 C C . ALA A 1 236 ? 15.047 9.581 -17.377 1.00 96.75 236 ALA A C 1
ATOM 1830 O O . ALA A 1 236 ? 15.782 10.534 -17.628 1.00 96.75 236 ALA A O 1
ATOM 1831 N N . THR A 1 237 ? 15.530 8.444 -16.878 1.00 95.12 237 THR A N 1
ATOM 1832 C CA . THR A 1 237 ? 16.938 8.201 -16.557 1.00 95.12 237 THR A CA 1
ATOM 1833 C C . THR A 1 237 ? 17.339 6.786 -16.968 1.00 95.12 237 THR A C 1
ATOM 1835 O O . THR A 1 237 ? 16.554 5.858 -16.785 1.00 95.12 237 THR A O 1
ATOM 1838 N N . PRO A 1 238 ? 18.559 6.584 -17.502 1.00 95.25 238 PRO A N 1
ATOM 1839 C CA . PRO A 1 238 ? 19.026 5.268 -17.934 1.00 95.25 238 PRO A CA 1
ATOM 1840 C C . PRO A 1 238 ? 19.620 4.431 -16.789 1.00 95.25 238 PRO A C 1
ATOM 1842 O O . PRO A 1 238 ? 20.119 3.334 -17.027 1.00 95.25 238 PRO A O 1
ATOM 1845 N N . THR A 1 239 ? 19.647 4.949 -15.556 1.00 94.69 239 THR A N 1
ATOM 1846 C CA . THR A 1 239 ? 20.324 4.295 -14.426 1.00 94.69 239 THR A CA 1
ATOM 1847 C C . THR A 1 239 ? 19.336 3.804 -13.382 1.00 94.69 239 THR A C 1
ATOM 1849 O O . THR A 1 239 ? 18.398 4.513 -13.024 1.00 94.69 239 THR A O 1
ATOM 1852 N N . ILE A 1 240 ? 19.604 2.627 -12.809 1.00 92.94 240 ILE A N 1
ATOM 1853 C CA . ILE A 1 240 ? 18.793 2.080 -11.714 1.00 92.94 240 ILE A CA 1
ATOM 1854 C C . ILE A 1 240 ? 18.752 3.014 -10.497 1.00 92.94 240 ILE A C 1
ATOM 1856 O O . ILE A 1 240 ? 17.709 3.158 -9.871 1.00 92.94 240 ILE A O 1
ATOM 1860 N N . ALA A 1 241 ? 19.860 3.703 -10.202 1.00 93.50 241 ALA A N 1
ATOM 1861 C CA . ALA A 1 241 ? 19.924 4.675 -9.114 1.00 93.50 241 ALA A CA 1
ATOM 1862 C C . ALA A 1 241 ? 18.990 5.870 -9.361 1.00 93.50 241 ALA A C 1
ATOM 1864 O O . ALA A 1 241 ? 18.297 6.304 -8.447 1.00 93.50 241 ALA A O 1
ATOM 1865 N N . GLY A 1 242 ? 18.928 6.369 -10.600 1.00 95.44 242 GLY A N 1
ATOM 1866 C CA . GLY A 1 242 ? 17.988 7.423 -10.966 1.00 95.44 242 GLY A CA 1
ATOM 1867 C C . GLY A 1 242 ? 16.532 6.956 -10.905 1.00 95.44 242 GLY A C 1
ATOM 1868 O O . GLY A 1 242 ? 15.687 7.693 -10.410 1.00 95.44 242 GLY A O 1
ATOM 1869 N N . VAL A 1 243 ? 16.236 5.736 -11.369 1.00 95.31 243 VAL A N 1
ATOM 1870 C CA . VAL A 1 243 ? 14.878 5.167 -11.290 1.00 95.31 243 VAL A CA 1
ATOM 1871 C C . VAL A 1 243 ? 14.441 5.016 -9.833 1.00 95.31 243 VAL A C 1
ATOM 1873 O O . VAL A 1 243 ? 13.336 5.424 -9.488 1.00 95.31 243 VAL A O 1
ATOM 1876 N N . ALA A 1 244 ? 15.312 4.489 -8.967 1.00 95.62 244 ALA A N 1
ATOM 1877 C CA . ALA A 1 244 ? 15.045 4.368 -7.536 1.00 95.62 244 ALA A CA 1
ATOM 1878 C C . ALA A 1 244 ? 14.743 5.734 -6.902 1.00 95.62 244 ALA A C 1
ATOM 1880 O O . ALA A 1 244 ? 13.700 5.883 -6.273 1.00 95.62 244 ALA A O 1
ATOM 1881 N N . ALA A 1 245 ? 15.584 6.744 -7.153 1.00 95.50 245 ALA A N 1
ATOM 1882 C CA . ALA A 1 245 ? 15.379 8.096 -6.634 1.00 95.50 245 ALA A CA 1
ATOM 1883 C C . ALA A 1 245 ? 14.069 8.732 -7.137 1.00 95.50 245 ALA A C 1
ATOM 1885 O O . ALA A 1 245 ? 13.333 9.339 -6.360 1.00 95.50 245 ALA A O 1
ATOM 1886 N N . ASN A 1 246 ? 13.745 8.565 -8.424 1.00 95.88 246 ASN A N 1
ATOM 1887 C CA . ASN A 1 246 ? 12.507 9.084 -9.004 1.00 95.88 246 ASN A CA 1
ATOM 1888 C C . ASN A 1 246 ? 11.262 8.434 -8.395 1.00 95.88 246 ASN A C 1
ATOM 1890 O O . ASN A 1 246 ? 10.284 9.129 -8.128 1.00 95.88 246 ASN A O 1
ATOM 1894 N N . LEU A 1 247 ? 11.280 7.112 -8.202 1.00 96.00 247 LEU A N 1
ATOM 1895 C CA . LEU A 1 247 ? 10.164 6.384 -7.602 1.00 96.00 247 LEU A CA 1
ATOM 1896 C C . LEU A 1 247 ? 10.005 6.732 -6.122 1.00 96.00 247 LEU A C 1
ATOM 1898 O O . LEU A 1 247 ? 8.880 6.949 -5.677 1.00 96.00 247 LEU A O 1
ATOM 1902 N N . GLU A 1 248 ? 11.115 6.819 -5.385 1.00 96.06 248 GLU A N 1
ATOM 1903 C CA . GLU A 1 248 ? 11.131 7.149 -3.962 1.00 96.06 248 GLU A CA 1
ATOM 1904 C C . GLU A 1 248 ? 10.594 8.561 -3.698 1.00 96.06 248 GLU A C 1
ATOM 1906 O O . GLU A 1 248 ? 9.672 8.725 -2.897 1.00 96.06 248 GLU A O 1
ATOM 1911 N N . ALA A 1 249 ? 11.109 9.573 -4.404 1.00 94.50 249 ALA A N 1
ATOM 1912 C CA . ALA A 1 249 ? 10.658 10.961 -4.275 1.00 94.50 249 ALA A CA 1
ATOM 1913 C C . ALA A 1 249 ? 9.287 11.213 -4.928 1.00 94.50 249 ALA A C 1
ATOM 1915 O O . ALA A 1 249 ? 8.587 12.159 -4.568 1.00 94.50 249 ALA A O 1
ATOM 1916 N N . GLY A 1 250 ? 8.913 10.386 -5.904 1.00 95.06 250 GLY A N 1
ATOM 1917 C CA . GLY A 1 250 ? 7.664 10.479 -6.644 1.00 95.06 250 GLY A CA 1
ATOM 1918 C C . GLY A 1 250 ? 6.538 9.701 -5.976 1.00 95.06 250 GLY A C 1
ATOM 1919 O O . GLY A 1 250 ? 6.045 10.070 -4.906 1.00 95.06 250 GLY A O 1
ATOM 1920 N N . ILE A 1 251 ? 6.082 8.648 -6.653 1.00 94.50 251 ILE A N 1
ATOM 1921 C CA . ILE A 1 251 ? 4.890 7.899 -6.258 1.00 94.50 251 ILE A CA 1
ATOM 1922 C C . ILE A 1 251 ? 4.978 7.371 -4.827 1.00 94.50 251 ILE A C 1
ATOM 1924 O O . ILE A 1 251 ? 4.042 7.565 -4.066 1.00 94.50 251 ILE A O 1
ATOM 1928 N N . HIS A 1 252 ? 6.120 6.812 -4.427 1.00 94.94 252 HIS A N 1
ATOM 1929 C CA . HIS A 1 252 ? 6.278 6.222 -3.103 1.00 94.94 252 HIS A CA 1
ATOM 1930 C C . HIS A 1 252 ? 6.042 7.243 -1.980 1.00 94.94 252 HIS A C 1
ATOM 1932 O O . HIS A 1 252 ? 5.274 6.977 -1.064 1.00 94.94 252 HIS A O 1
ATOM 1938 N N . SER A 1 253 ? 6.663 8.426 -2.044 1.00 91.88 253 SER A N 1
ATOM 1939 C CA . SER A 1 253 ? 6.514 9.437 -0.984 1.00 91.88 253 SER A CA 1
ATOM 1940 C C . SER A 1 253 ? 5.154 10.120 -0.966 1.00 91.88 253 SER A C 1
ATOM 1942 O O . SER A 1 253 ? 4.724 10.582 0.083 1.00 91.88 253 SER A O 1
ATOM 1944 N N . THR A 1 254 ? 4.488 10.199 -2.113 1.00 89.25 254 THR A N 1
ATOM 1945 C CA . THR A 1 254 ? 3.198 10.891 -2.246 1.00 89.25 254 THR A CA 1
ATOM 1946 C C . THR A 1 254 ? 1.997 10.002 -1.940 1.00 89.25 254 THR A C 1
ATOM 1948 O O . THR A 1 254 ? 0.899 10.523 -1.780 1.00 89.25 254 THR A O 1
ATOM 1951 N N . SER A 1 255 ? 2.200 8.687 -1.841 1.00 77.88 255 SER A N 1
ATOM 1952 C CA . SER A 1 255 ? 1.181 7.707 -1.460 1.00 77.88 255 SER A CA 1
ATOM 1953 C C . SER A 1 255 ? 1.370 7.139 -0.042 1.00 77.88 255 SER A C 1
ATOM 1955 O O . SER A 1 255 ? 0.811 6.081 0.243 1.00 77.88 255 SER A O 1
ATOM 1957 N N . ARG A 1 256 ? 2.206 7.773 0.797 1.00 72.50 256 ARG A N 1
ATOM 1958 C CA . ARG A 1 256 ? 2.420 7.409 2.211 1.00 72.50 256 ARG A CA 1
ATOM 1959 C C . ARG A 1 256 ? 1.338 7.984 3.120 1.00 72.50 256 ARG A C 1
ATOM 1961 O O . ARG A 1 256 ? 0.895 9.121 2.854 1.00 72.50 256 ARG A O 1
#

Solvent-accessible surface area (backbone atoms only — not comparable to full-atom values): 14973 Å² total; per-residue (Å²): 134,86,80,88,67,78,80,73,79,85,76,80,86,78,88,76,86,79,82,87,79,90,78,86,85,80,88,81,82,86,84,92,89,79,93,77,81,91,74,89,70,85,80,70,52,64,62,58,53,44,43,74,74,55,48,80,89,68,72,43,44,51,90,76,50,52,74,67,56,49,50,52,49,44,52,44,50,24,50,30,21,66,73,43,54,47,34,48,56,53,45,55,56,65,36,70,71,49,30,60,49,39,44,101,39,80,41,27,63,59,44,52,51,49,52,53,50,52,51,33,49,56,46,22,67,75,33,81,90,33,50,64,60,55,65,61,41,83,57,52,40,62,30,39,49,38,39,77,71,64,78,31,84,15,43,36,66,39,27,66,62,48,44,69,63,30,45,27,78,56,49,48,82,41,74,47,59,42,75,84,43,79,40,66,31,26,24,14,50,33,66,38,30,40,38,30,37,48,37,78,91,50,58,79,90,69,27,78,27,34,45,57,27,63,66,32,71,75,32,70,71,56,77,46,42,35,66,73,41,46,51,45,33,60,61,76,41,98,41,72,55,51,25,38,52,35,36,49,74,33,43,56,57,66,72,107

Secondary structure (DSSP, 8-state):
------------------------------------------SSHHHHHHHHHH-S----BGGGS-HHHHHHHHHHHHHHHHTTHHHHHHHHHHSHHHHHHHSSSTTHHHHHHHHHHHHHHHHHHT-GGGTT----B--HHHHHHHHHTTS-SSHHHH-HHHHHTT-SSSEEEEEEEETTEEEEEEEE-STTGGG--SSTT--GGGS---EEE--GGGPPPPGGGSHHHHHHHHHS-SSHHHHHHHHIIIIIHHT-

Radius of gyration: 24.62 Å; Cα contacts (8 Å, |Δi|>4): 322; chains: 1; bounding box: 59×70×51 Å

pLDDT: mean 84.55, std 21.69, range [34.03, 98.69]

Foldseek 3Di:
DPDPDPPDPPDDDDDDDDDDDDDDDDDDDDDDDDDDDDDDDPDPCLVVVLCVVQPDFDAAAPVPDDPVLLVLVLVLLLVCQQVLNNLVLVCCCPPDVSVVQCPPDLCVVVSVVVSQVVVLVSSLVVPDSSVNRHHYDHLLQVLLVCCVVPVAAFSQRSTPVCVSQQHFPQACWDWDQAPNRTDTAGFRQDGSQLSHARHSVDHDPRRPSTDHDHNRVRHHDDPLSHPVNLCCLQPVDPDSSSSSVSCVVGPVVRVD